Protein AF-A0A9N9QMZ6-F1 (afdb_monomer_lite)

Radius of gyration: 57.52 Å; chains: 1; bounding box: 144×40×181 Å

Foldseek 3Di:
DVVVVVVVVVVVVVVVVVVVVVVVVVVVVVVVVVVVVVVVVVVVVVVVVVVVVVVVVVVVVVVVVVVVVVVVVVVVVVVVVVVVVVVVVVVVVVVVVVVVVVVVVVVVVVVVVVVVVVVVVVVVVVVVVVVVVVVVVVVVVVVVVVVVVVVVDDDDDDDDDDDDDDDDDDDDPPDPPPPPPPPLDAAEEEEEEEPVCVPVQVVVVVVCVVVDPHRYHYDYDYDYLDAPVRSVVVCVVVCPPHDPRYYYHYYHHPNVVVVVVVVVVVVD

Sequence (268 aa):
MEAKDKYIEELQLRCDEMEHRFQIELQRLSTEVNDKTSHIARLKRRTQDFEDSAFEAERELEYRMKKQSDEILSLNKNIVGLLGKNSDAIKNIKDLEDKNEDMVKKLQDLKKLHSELLTSIDSLEKERDYYLNDLKACKLDCFNIQTGLHREKSHKETQCYSSTFVEDAPIETVPPDSSAPQVYGTRKILFLSDEQNRYMANPLRSELSKVSNKKLKIEHIIKSGAQFSGVIDSVIDLSQNFTSLDFIIIAAGSNDVKWQCSSYKRNN

Secondary structure (DSSP, 8-state):
-HHHHHHHHHHHHHHHHHHHHHHHHHHHHHHHHHHHHHHHHHHHHHHHHHHHHHHHHHHHHHHHHHHHHHHHHHHHHHHHHHHHHHHHHHHHHHHHHHHHHHHHHHHHHHHHHHHHHHHHHHHHHHHHHHHHHHHHHHHHHHHHHHHHHHHHS-S------------PPP-----------------EEEEEE-GGGTTSHHHHHHHHHHH-SS--EEEEEE-TT--HHHHHHHHHHHTTT--TT-EEEEE--HHHHHHHHHHHTT--

Organism: NCBI:txid467358

pLDDT: mean 85.15, std 18.85, range [31.67, 98.62]

Structure (mmCIF, N/CA/C/O backbone):
data_AF-A0A9N9QMZ6-F1
#
_entry.id   AF-A0A9N9QMZ6-F1
#
loop_
_atom_site.group_PDB
_atom_site.id
_atom_site.type_symbol
_atom_site.label_atom_id
_atom_site.label_alt_id
_atom_site.label_comp_id
_atom_site.label_asym_id
_atom_site.label_entity_id
_atom_site.label_seq_id
_atom_site.pdbx_PDB_ins_code
_atom_site.Cartn_x
_atom_site.Cartn_y
_atom_site.Cartn_z
_atom_site.occupancy
_atom_site.B_iso_or_equiv
_atom_site.auth_seq_id
_atom_site.auth_comp_id
_atom_site.auth_asym_id
_atom_site.auth_atom_id
_atom_site.pdbx_PDB_model_num
ATOM 1 N N . MET A 1 1 ? 69.454 3.929 -87.970 1.00 63.44 1 MET A N 1
ATOM 2 C CA . MET A 1 1 ? 68.286 4.767 -87.631 1.00 63.44 1 MET A CA 1
ATOM 3 C C . MET A 1 1 ? 67.200 3.864 -87.055 1.00 63.44 1 MET A C 1
ATOM 5 O O . MET A 1 1 ? 66.947 3.967 -85.868 1.00 63.44 1 MET A O 1
ATOM 9 N N . GLU A 1 2 ? 66.805 2.819 -87.789 1.00 76.75 2 GLU A N 1
ATOM 10 C CA . GLU A 1 2 ? 65.795 1.813 -87.396 1.00 76.75 2 GLU A CA 1
ATOM 11 C C . GLU A 1 2 ? 65.917 1.183 -85.992 1.00 76.75 2 GLU A C 1
ATOM 13 O O . GLU A 1 2 ? 64.906 0.948 -85.340 1.00 76.75 2 GLU A O 1
ATOM 18 N N . ALA A 1 3 ? 67.124 0.900 -85.487 1.00 83.31 3 ALA A N 1
ATOM 19 C CA . ALA A 1 3 ? 67.279 0.280 -84.161 1.00 83.31 3 ALA A CA 1
ATOM 20 C C . ALA A 1 3 ? 66.901 1.216 -82.997 1.00 83.31 3 ALA A C 1
ATOM 22 O O . ALA A 1 3 ? 66.445 0.749 -81.957 1.00 83.31 3 ALA A O 1
ATOM 23 N N . LYS A 1 4 ? 67.089 2.534 -83.164 1.00 88.31 4 LYS A N 1
ATOM 24 C CA . LYS A 1 4 ? 66.688 3.524 -82.153 1.00 88.31 4 LYS A CA 1
ATOM 25 C C . LYS A 1 4 ? 65.176 3.714 -82.154 1.00 88.31 4 LYS A C 1
ATOM 27 O O . LYS A 1 4 ? 64.596 3.810 -81.083 1.00 88.31 4 LYS A O 1
ATOM 32 N N . ASP A 1 5 ? 64.563 3.700 -83.333 1.00 89.75 5 ASP A N 1
ATOM 33 C CA . ASP A 1 5 ? 63.117 3.867 -83.483 1.00 89.75 5 ASP A CA 1
ATOM 34 C C . ASP A 1 5 ? 62.360 2.671 -82.887 1.00 89.75 5 ASP A C 1
ATOM 36 O O . ASP A 1 5 ? 61.442 2.872 -82.101 1.00 89.75 5 ASP A O 1
ATOM 40 N N . LYS A 1 6 ? 62.833 1.436 -83.124 1.00 89.25 6 LYS A N 1
ATOM 41 C CA . LYS A 1 6 ? 62.288 0.233 -82.463 1.00 89.25 6 LYS A CA 1
ATOM 42 C C . LYS A 1 6 ? 62.387 0.288 -80.938 1.00 89.25 6 LYS A C 1
ATOM 44 O O . LYS A 1 6 ? 61.461 -0.111 -80.246 1.00 89.25 6 LYS A O 1
ATOM 49 N N . TYR A 1 7 ? 63.507 0.780 -80.408 1.00 92.31 7 TYR A N 1
ATOM 50 C CA . TYR A 1 7 ? 63.687 0.915 -78.962 1.00 92.31 7 TYR A CA 1
ATOM 51 C C . TYR A 1 7 ? 62.784 2.006 -78.362 1.00 92.31 7 TYR A C 1
ATOM 53 O O . TYR A 1 7 ? 62.269 1.846 -77.259 1.00 92.31 7 TYR A O 1
ATOM 61 N N . ILE A 1 8 ? 62.562 3.108 -79.087 1.00 93.38 8 ILE A N 1
ATOM 62 C CA . ILE A 1 8 ? 61.613 4.157 -78.688 1.00 93.38 8 ILE A CA 1
ATOM 63 C C . ILE A 1 8 ? 60.182 3.605 -78.672 1.00 93.38 8 ILE A C 1
ATOM 65 O O . ILE A 1 8 ? 59.465 3.847 -77.706 1.00 93.38 8 ILE A O 1
ATOM 69 N N . GLU A 1 9 ? 59.792 2.833 -79.687 1.00 93.12 9 GLU A N 1
ATOM 70 C CA . GLU A 1 9 ? 58.476 2.190 -79.770 1.00 93.12 9 GLU A CA 1
ATOM 71 C C . GLU A 1 9 ? 58.258 1.183 -78.624 1.00 93.12 9 GLU A C 1
ATOM 73 O O . GLU A 1 9 ? 57.212 1.190 -77.978 1.00 93.12 9 GLU A O 1
ATOM 78 N N . GLU A 1 10 ? 59.274 0.382 -78.284 1.00 94.06 10 GLU A N 1
ATOM 79 C CA . GLU A 1 10 ? 59.227 -0.545 -77.143 1.00 94.06 10 GLU A CA 1
ATOM 80 C C . GLU A 1 10 ? 59.087 0.191 -75.796 1.00 94.06 10 GLU A C 1
ATOM 82 O O . GLU A 1 10 ? 58.321 -0.227 -74.924 1.00 94.06 10 GLU A O 1
ATOM 87 N N . LEU A 1 11 ? 59.790 1.315 -75.619 1.00 94.44 11 LEU A N 1
ATOM 88 C CA . LEU A 1 11 ? 59.652 2.153 -74.426 1.00 94.44 11 LEU A CA 1
ATOM 89 C C . LEU A 1 11 ? 58.272 2.811 -74.334 1.00 94.44 11 LEU A C 1
ATOM 91 O O . LEU A 1 11 ? 57.721 2.887 -73.238 1.00 94.44 11 LEU A O 1
ATOM 95 N N . GLN A 1 12 ? 57.715 3.268 -75.457 1.00 94.50 12 GLN A N 1
ATOM 96 C CA . GLN A 1 12 ? 56.365 3.834 -75.516 1.00 94.50 12 GLN A CA 1
ATOM 97 C C . GLN A 1 12 ? 55.318 2.789 -75.135 1.00 94.50 12 GLN A C 1
ATOM 99 O O . GLN A 1 12 ? 54.543 3.028 -74.213 1.00 94.50 12 GLN A O 1
ATOM 104 N N . LEU A 1 13 ? 55.382 1.594 -75.730 1.00 95.31 13 LEU A N 1
ATOM 105 C CA . LEU A 1 13 ? 54.489 0.486 -75.390 1.00 95.31 13 LEU A CA 1
ATOM 106 C C . LEU A 1 13 ? 54.553 0.147 -73.893 1.00 95.31 13 LEU A C 1
ATOM 108 O O . LEU A 1 13 ? 53.528 -0.026 -73.238 1.00 95.31 13 LEU A O 1
ATOM 112 N N . ARG A 1 14 ? 55.759 0.106 -73.316 1.00 95.81 14 ARG A N 1
ATOM 113 C CA . ARG A 1 14 ? 55.941 -0.175 -71.887 1.00 95.81 14 ARG A CA 1
ATOM 114 C C . ARG A 1 14 ? 55.394 0.937 -70.987 1.00 95.81 14 ARG A C 1
ATOM 116 O O . ARG A 1 14 ? 54.896 0.638 -69.899 1.00 95.81 14 ARG A O 1
ATOM 123 N N . CYS A 1 15 ? 55.498 2.198 -71.405 1.00 95.75 15 CYS A N 1
ATOM 124 C CA . CYS A 1 15 ? 54.871 3.327 -70.717 1.00 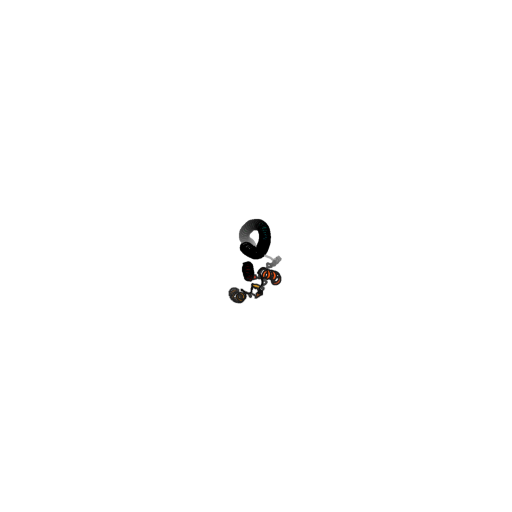95.75 15 CYS A CA 1
ATOM 125 C C . CYS A 1 15 ? 53.344 3.210 -70.745 1.00 95.75 15 CYS A C 1
ATOM 127 O O . CYS A 1 15 ? 52.7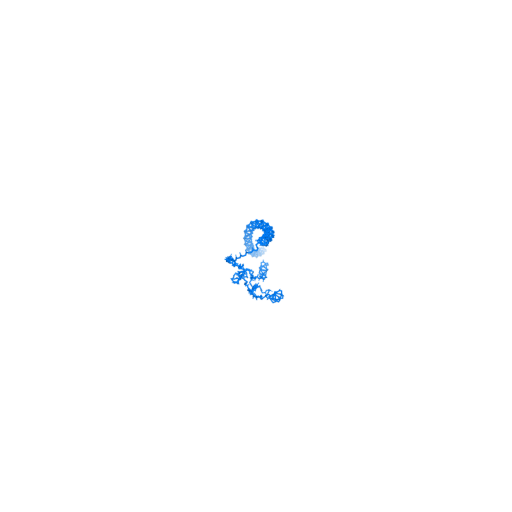28 3.304 -69.684 1.00 95.75 15 CYS A O 1
ATOM 129 N N . ASP A 1 16 ? 52.759 2.905 -71.903 1.00 95.25 16 ASP A N 1
ATOM 130 C CA . ASP A 1 16 ? 51.310 2.740 -72.064 1.00 95.25 16 ASP A CA 1
ATOM 131 C C . ASP A 1 16 ? 50.782 1.563 -71.223 1.00 95.25 16 ASP A C 1
ATOM 133 O O . ASP A 1 16 ? 49.763 1.672 -70.540 1.00 95.25 16 ASP A O 1
ATOM 137 N N . GLU A 1 17 ? 51.510 0.442 -71.176 1.00 96.06 17 GLU A N 1
ATOM 138 C CA . GLU A 1 17 ? 51.182 -0.700 -70.311 1.00 96.06 17 GLU A CA 1
ATOM 139 C C . GLU A 1 17 ? 51.264 -0.369 -68.813 1.00 96.06 17 GLU A C 1
ATOM 141 O O . GLU A 1 17 ? 50.516 -0.927 -68.001 1.00 96.06 17 GLU A O 1
ATOM 146 N N . MET A 1 18 ? 52.219 0.471 -68.402 1.00 96.75 18 MET A N 1
ATOM 147 C CA . MET A 1 18 ? 52.302 0.939 -67.015 1.00 96.75 18 MET A CA 1
ATOM 148 C C . MET A 1 18 ? 51.153 1.888 -66.694 1.00 96.75 18 MET A C 1
ATOM 150 O O . MET A 1 18 ? 50.526 1.732 -65.648 1.00 96.75 18 MET A O 1
ATOM 154 N N . GLU A 1 19 ? 50.839 2.821 -67.591 1.00 96.81 19 GLU A N 1
ATOM 155 C CA . GLU A 1 19 ? 49.722 3.743 -67.418 1.00 96.81 19 GLU A CA 1
ATOM 156 C C . GLU A 1 19 ? 48.397 2.984 -67.313 1.00 96.81 19 GLU A C 1
ATOM 158 O O . GLU A 1 19 ? 47.634 3.208 -66.374 1.00 96.81 19 GLU A O 1
ATOM 163 N N . HIS A 1 20 ? 48.161 2.013 -68.196 1.00 96.31 20 HIS A N 1
ATOM 164 C CA . HIS A 1 20 ? 46.966 1.180 -68.146 1.00 96.31 20 HIS A CA 1
ATOM 165 C C . HIS A 1 20 ? 46.855 0.401 -66.825 1.00 96.31 20 HIS A C 1
ATOM 167 O O . HIS A 1 20 ? 45.790 0.374 -66.205 1.00 96.31 20 HIS A O 1
ATOM 173 N N . ARG A 1 21 ? 47.962 -0.179 -66.334 1.00 96.94 21 ARG A N 1
ATOM 174 C CA . ARG A 1 21 ? 47.995 -0.850 -65.021 1.00 96.94 21 ARG A CA 1
ATOM 175 C C . ARG A 1 21 ? 47.672 0.104 -63.876 1.00 96.94 21 ARG A C 1
ATOM 177 O O . ARG A 1 21 ? 46.870 -0.250 -63.012 1.00 96.94 21 ARG A O 1
ATOM 184 N N . PHE A 1 22 ? 48.237 1.310 -63.884 1.00 97.69 22 PHE A N 1
ATOM 185 C CA . PHE A 1 22 ? 47.929 2.316 -62.870 1.00 97.69 22 PHE A CA 1
ATOM 186 C C . PHE A 1 22 ? 46.478 2.786 -62.942 1.00 97.69 22 PHE A C 1
ATOM 188 O O . PHE A 1 22 ? 45.851 2.949 -61.900 1.00 97.69 22 PHE A O 1
ATOM 195 N N . GLN A 1 23 ? 45.909 2.951 -64.137 1.00 96.88 23 GLN A N 1
ATOM 196 C CA . GLN A 1 23 ? 44.497 3.298 -64.298 1.00 96.88 23 GLN A CA 1
ATOM 197 C C . GLN A 1 23 ? 43.580 2.209 -63.726 1.00 96.88 23 GLN A C 1
ATOM 199 O O . GLN A 1 23 ? 42.646 2.529 -62.989 1.00 96.88 23 GLN A O 1
ATOM 204 N N . ILE A 1 24 ? 43.869 0.929 -63.993 1.00 97.25 24 ILE A N 1
ATOM 205 C CA . ILE A 1 24 ? 43.128 -0.197 -63.402 1.00 97.25 24 ILE A CA 1
ATOM 206 C C . ILE A 1 24 ? 43.248 -0.179 -61.875 1.00 97.25 24 ILE A C 1
ATOM 208 O O . ILE A 1 24 ? 42.250 -0.335 -61.170 1.00 97.25 24 ILE A O 1
ATOM 212 N N . GLU A 1 25 ? 44.453 0.018 -61.343 1.00 97.56 25 GLU A N 1
ATOM 213 C CA . GLU A 1 25 ? 44.671 0.024 -59.898 1.00 97.56 25 GLU A CA 1
ATOM 214 C C . GLU A 1 25 ? 43.996 1.219 -59.212 1.00 97.56 25 GLU A C 1
ATOM 216 O O . GLU A 1 25 ? 43.377 1.043 -58.162 1.00 97.56 25 GLU A O 1
ATOM 221 N N . LEU A 1 26 ? 44.020 2.403 -59.831 1.00 97.50 26 LEU A N 1
ATOM 222 C CA . LEU A 1 26 ? 43.290 3.585 -59.368 1.00 97.50 26 LEU A CA 1
ATOM 223 C C . LEU A 1 26 ? 41.778 3.353 -59.369 1.00 97.50 26 LEU A C 1
ATOM 225 O O . LEU A 1 26 ? 41.110 3.714 -58.400 1.00 97.50 26 LEU A O 1
ATOM 229 N N . GLN A 1 27 ? 41.232 2.722 -60.411 1.00 96.94 27 GLN A N 1
ATOM 230 C CA . GLN A 1 27 ? 39.815 2.358 -60.451 1.00 96.94 27 GLN A CA 1
ATOM 231 C C . GLN A 1 27 ? 39.470 1.359 -59.342 1.00 96.94 27 GLN A C 1
ATOM 233 O O . GLN A 1 27 ? 38.504 1.573 -58.608 1.00 96.94 27 GLN A O 1
ATOM 238 N N . ARG A 1 28 ? 40.292 0.319 -59.152 1.00 98.12 28 ARG A N 1
ATOM 239 C CA . ARG A 1 28 ? 40.113 -0.666 -58.076 1.00 98.12 28 ARG A CA 1
ATOM 240 C C . ARG A 1 28 ? 40.136 -0.001 -56.699 1.00 98.12 28 ARG A C 1
ATOM 242 O O . ARG A 1 28 ? 39.213 -0.196 -55.910 1.00 98.12 28 ARG A O 1
ATOM 249 N N . LEU A 1 29 ? 41.147 0.822 -56.426 1.00 97.88 29 LEU A N 1
ATOM 250 C CA . LEU A 1 29 ? 41.268 1.568 -55.172 1.00 97.88 29 LEU A CA 1
ATOM 251 C C . LEU A 1 29 ? 40.080 2.512 -54.964 1.00 97.88 29 LEU A C 1
ATOM 253 O O . LEU A 1 29 ? 39.547 2.587 -53.861 1.00 97.88 29 LEU A O 1
ATOM 257 N N . SER A 1 30 ? 39.619 3.190 -56.017 1.00 98.06 30 SER A N 1
ATOM 258 C CA . SER A 1 30 ? 38.443 4.060 -55.951 1.00 98.06 30 SER A CA 1
ATOM 259 C C . SER A 1 30 ? 37.182 3.283 -55.557 1.00 98.06 30 SER A C 1
ATOM 261 O O . SER A 1 30 ? 36.460 3.708 -54.652 1.00 98.06 30 SER A O 1
ATOM 263 N N . THR A 1 31 ? 36.946 2.111 -56.159 1.00 97.88 31 THR A N 1
ATOM 264 C CA . THR A 1 31 ? 35.814 1.249 -55.776 1.00 97.88 31 THR A CA 1
ATOM 265 C C . THR A 1 31 ? 35.919 0.770 -54.329 1.00 97.88 31 THR A C 1
ATOM 267 O O . THR A 1 31 ? 34.956 0.891 -53.575 1.00 97.88 31 THR A O 1
ATOM 270 N N . GLU A 1 32 ? 37.106 0.339 -53.891 1.00 98.25 32 GLU A N 1
ATOM 271 C CA . GLU A 1 32 ? 37.328 -0.128 -52.521 1.00 98.25 32 GLU A CA 1
ATOM 272 C C . GLU A 1 32 ? 37.109 0.986 -51.483 1.00 98.25 32 GLU A C 1
ATOM 274 O O . GLU A 1 32 ? 36.500 0.760 -50.433 1.00 98.25 32 GLU A O 1
ATOM 279 N N . VAL A 1 33 ? 37.563 2.210 -51.774 1.00 98.19 33 VAL A N 1
ATOM 280 C CA . VAL A 1 33 ? 37.339 3.382 -50.915 1.00 98.19 33 VAL A CA 1
ATOM 281 C C . VAL A 1 33 ? 35.851 3.715 -50.821 1.00 98.19 33 VAL A C 1
ATOM 283 O O . VAL A 1 33 ? 35.365 4.002 -49.723 1.00 98.19 33 VAL A O 1
ATOM 286 N N . ASN A 1 34 ? 35.105 3.635 -51.924 1.00 98.00 34 ASN A N 1
ATOM 287 C CA . ASN A 1 34 ? 33.662 3.886 -51.929 1.00 98.00 34 ASN A CA 1
ATOM 288 C C . ASN A 1 34 ? 32.891 2.830 -51.122 1.00 98.00 34 ASN A C 1
ATOM 290 O O . ASN A 1 34 ? 32.012 3.178 -50.323 1.00 98.00 34 ASN A O 1
ATOM 294 N N . ASP A 1 35 ? 33.262 1.557 -51.252 1.00 98.19 35 ASP A N 1
ATOM 295 C CA . ASP A 1 35 ? 32.660 0.458 -50.494 1.00 98.19 35 ASP A CA 1
ATOM 296 C C . ASP A 1 35 ? 32.938 0.590 -48.995 1.00 98.19 35 ASP A C 1
ATOM 298 O O . ASP A 1 35 ? 32.018 0.492 -48.171 1.00 98.19 35 ASP A O 1
ATOM 302 N N . LYS A 1 36 ? 34.190 0.889 -48.625 1.00 98.31 36 LYS A N 1
ATOM 303 C CA . LYS A 1 36 ? 34.586 1.136 -47.232 1.00 98.31 36 LYS A CA 1
ATOM 304 C C . LYS A 1 36 ? 33.890 2.364 -46.657 1.00 98.31 36 LYS A C 1
ATOM 306 O O . LYS A 1 36 ? 33.375 2.292 -45.545 1.00 98.31 36 LYS A O 1
ATOM 311 N N . THR A 1 37 ? 33.789 3.455 -47.412 1.00 98.31 37 THR A N 1
ATOM 312 C CA . THR A 1 37 ? 33.054 4.664 -46.998 1.00 98.31 37 THR A CA 1
ATOM 313 C C . THR A 1 37 ? 31.580 4.354 -46.744 1.00 98.31 37 THR A C 1
ATOM 315 O O . THR A 1 37 ? 31.029 4.733 -45.708 1.00 98.31 37 THR A O 1
ATOM 318 N N . SER A 1 38 ? 30.953 3.584 -47.634 1.00 97.75 38 SER A N 1
ATOM 319 C CA . SER A 1 38 ? 29.564 3.140 -47.483 1.00 97.75 38 SER A CA 1
ATOM 320 C C . SER A 1 38 ? 29.381 2.205 -46.285 1.00 97.75 38 SER A C 1
ATOM 322 O O . SER A 1 38 ? 28.377 2.273 -45.573 1.00 97.75 38 SER A O 1
ATOM 324 N N . HIS A 1 39 ? 30.347 1.321 -46.024 1.00 98.19 39 HIS A N 1
ATOM 325 C CA . HIS A 1 39 ? 30.346 0.468 -44.840 1.00 98.19 39 HIS A CA 1
ATOM 326 C C . HIS A 1 39 ? 30.487 1.280 -43.544 1.00 98.19 39 HIS A C 1
ATOM 328 O O . HIS A 1 39 ? 29.680 1.096 -42.636 1.00 98.19 39 HIS A O 1
ATOM 334 N N . ILE A 1 40 ? 31.418 2.238 -43.488 1.00 98.25 40 ILE A N 1
ATOM 335 C CA . ILE A 1 40 ? 31.590 3.153 -42.349 1.00 98.25 40 ILE A CA 1
ATOM 336 C C . ILE A 1 40 ? 30.305 3.947 -42.096 1.00 98.25 40 ILE A C 1
ATOM 338 O O . ILE A 1 40 ? 29.871 4.054 -40.953 1.00 98.25 40 ILE A O 1
ATOM 342 N N . ALA A 1 41 ? 29.658 4.468 -43.142 1.00 97.81 41 ALA A N 1
ATOM 343 C CA . ALA A 1 41 ? 28.398 5.196 -43.003 1.00 97.81 41 ALA A CA 1
ATOM 344 C C . ALA A 1 41 ? 27.279 4.317 -42.416 1.00 97.81 41 ALA A C 1
ATOM 346 O O . ALA A 1 41 ? 26.530 4.768 -41.550 1.00 97.81 41 ALA A O 1
ATOM 347 N N . ARG A 1 42 ? 27.186 3.049 -42.843 1.00 98.06 42 ARG A N 1
ATOM 348 C CA . ARG A 1 42 ? 26.234 2.078 -42.276 1.00 98.06 42 ARG A CA 1
ATOM 349 C C . ARG A 1 42 ? 26.530 1.767 -40.812 1.00 98.06 42 ARG A C 1
ATOM 351 O O . ARG A 1 42 ? 25.599 1.736 -40.015 1.00 98.06 42 ARG A O 1
ATOM 358 N N . LEU A 1 43 ? 27.800 1.569 -40.460 1.00 98.25 43 LEU A N 1
ATOM 359 C CA . LEU A 1 43 ? 28.204 1.346 -39.072 1.00 98.25 43 LEU A CA 1
ATOM 360 C C . LEU A 1 43 ? 27.853 2.547 -38.194 1.00 98.25 43 LEU A C 1
ATOM 362 O O . LEU A 1 43 ? 27.234 2.355 -37.159 1.00 98.25 43 LEU A O 1
ATOM 366 N N . LYS A 1 44 ? 28.148 3.773 -38.643 1.00 98.06 44 LYS A N 1
ATOM 367 C CA . LYS A 1 44 ? 27.802 4.998 -37.905 1.00 98.06 44 LYS A CA 1
ATOM 368 C C . LYS A 1 44 ? 26.305 5.112 -37.626 1.00 98.06 44 LYS A C 1
ATOM 370 O O . LYS A 1 44 ? 25.937 5.408 -36.500 1.00 98.06 44 LYS A O 1
ATOM 375 N N . ARG A 1 45 ? 25.452 4.840 -38.622 1.00 97.62 45 ARG A N 1
ATOM 376 C CA . ARG A 1 45 ? 23.992 4.830 -38.416 1.00 97.62 45 ARG A CA 1
ATOM 377 C C . ARG A 1 45 ? 23.578 3.781 -37.392 1.00 97.62 45 ARG A C 1
ATOM 379 O O . ARG A 1 45 ? 22.864 4.104 -36.462 1.00 97.62 45 ARG A O 1
ATOM 386 N N . ARG A 1 46 ? 24.092 2.555 -37.516 1.00 97.50 46 ARG A N 1
ATOM 387 C CA . ARG A 1 46 ? 23.767 1.477 -36.576 1.00 97.50 46 ARG A CA 1
ATOM 388 C C . ARG A 1 46 ? 24.207 1.793 -35.145 1.00 97.50 46 ARG A C 1
ATOM 390 O O . ARG A 1 46 ? 23.506 1.428 -34.210 1.00 97.50 46 ARG A O 1
ATOM 397 N N . THR A 1 47 ? 25.367 2.425 -34.978 1.00 98.06 47 THR A N 1
ATOM 398 C CA . THR A 1 47 ? 25.829 2.889 -33.667 1.00 98.06 47 THR A CA 1
ATOM 399 C C . THR A 1 47 ? 24.893 3.960 -33.117 1.00 98.06 47 THR A C 1
ATOM 401 O O . THR A 1 47 ? 24.479 3.837 -31.973 1.00 98.06 47 THR A O 1
ATOM 404 N N . GLN A 1 48 ? 24.488 4.932 -33.940 1.00 97.94 48 GLN A N 1
ATOM 405 C CA . GLN A 1 48 ? 23.538 5.967 -33.529 1.00 97.94 48 GLN A CA 1
ATOM 406 C C . GLN A 1 48 ? 22.185 5.376 -33.112 1.00 97.94 48 GLN A C 1
ATOM 408 O O . GLN A 1 48 ? 21.701 5.685 -32.034 1.00 97.94 48 GLN A O 1
ATOM 413 N N . ASP A 1 49 ? 21.613 4.470 -33.911 1.00 97.75 49 ASP A N 1
ATOM 414 C CA . ASP A 1 49 ? 20.329 3.829 -33.593 1.00 97.75 49 ASP A CA 1
ATOM 415 C C . ASP A 1 49 ? 20.395 3.071 -32.252 1.00 97.75 49 ASP A C 1
ATOM 417 O O . ASP A 1 49 ? 19.428 3.032 -31.489 1.00 97.75 49 ASP A O 1
ATOM 421 N N . PHE A 1 50 ? 21.547 2.458 -31.954 1.00 98.12 50 PHE A N 1
ATOM 422 C CA . PHE A 1 50 ? 21.778 1.785 -30.679 1.00 98.12 50 PHE A CA 1
ATOM 423 C C . PHE A 1 50 ? 21.902 2.777 -29.517 1.00 98.12 50 PHE A C 1
ATOM 425 O O . PHE A 1 50 ? 21.312 2.541 -28.466 1.00 98.12 50 PHE A O 1
ATOM 432 N N . GLU A 1 51 ? 22.647 3.868 -29.697 1.00 98.25 51 GLU A N 1
ATOM 433 C CA . GLU A 1 51 ? 22.790 4.931 -28.695 1.00 98.25 51 GLU A CA 1
ATOM 434 C C . GLU A 1 51 ? 21.438 5.578 -28.373 1.00 98.25 51 GLU A C 1
ATOM 436 O O . GLU A 1 51 ? 21.091 5.711 -27.200 1.00 98.25 51 GLU A O 1
ATOM 441 N N . ASP A 1 52 ? 20.640 5.885 -29.395 1.00 98.00 52 ASP A N 1
ATOM 442 C CA . ASP A 1 52 ? 19.305 6.464 -29.240 1.00 98.00 52 ASP A CA 1
ATOM 443 C C . ASP A 1 52 ? 18.373 5.491 -28.498 1.00 98.00 52 ASP A C 1
ATOM 445 O O . ASP A 1 52 ? 17.700 5.871 -27.537 1.00 98.00 52 ASP A O 1
ATOM 449 N N . SER A 1 53 ? 18.385 4.206 -28.872 1.00 98.19 53 SER A N 1
ATOM 450 C CA . SER A 1 53 ? 17.588 3.179 -28.191 1.00 98.19 53 SER A CA 1
ATOM 451 C C . SER A 1 53 ? 18.013 2.971 -26.735 1.00 98.19 53 SER A C 1
ATOM 453 O O . SER A 1 53 ? 17.151 2.763 -25.877 1.00 98.19 53 SER A O 1
ATOM 455 N N . ALA A 1 54 ? 19.315 3.006 -26.443 1.00 98.44 54 ALA A N 1
ATOM 456 C CA . ALA A 1 54 ? 19.825 2.890 -25.081 1.00 98.44 54 ALA A CA 1
ATOM 457 C C . ALA A 1 54 ? 19.406 4.103 -24.240 1.00 98.44 54 ALA A C 1
ATOM 459 O O . ALA A 1 54 ? 18.912 3.938 -23.126 1.00 98.44 54 ALA A O 1
ATOM 460 N N . PHE A 1 55 ? 19.513 5.305 -24.808 1.00 98.38 55 PHE A N 1
ATOM 461 C CA . PHE A 1 55 ? 19.106 6.545 -24.158 1.00 98.38 55 PHE A CA 1
ATOM 462 C C . PHE A 1 55 ? 17.605 6.571 -23.830 1.00 98.38 55 PHE A C 1
ATOM 464 O O . PHE A 1 55 ? 17.211 6.952 -22.726 1.00 98.38 55 PHE A O 1
ATOM 471 N N . GLU A 1 56 ? 16.745 6.131 -24.753 1.00 98.38 56 GLU A N 1
ATOM 472 C CA . GLU A 1 56 ? 15.304 6.031 -24.495 1.00 98.38 56 GLU A CA 1
ATOM 473 C C . GLU A 1 56 ? 14.982 5.027 -23.381 1.00 98.38 56 GLU A C 1
ATOM 475 O O . GLU A 1 56 ? 14.168 5.327 -22.501 1.00 98.38 56 GLU A O 1
ATOM 480 N N . ALA A 1 57 ? 15.650 3.869 -23.379 1.00 98.12 57 ALA A N 1
ATOM 481 C CA . ALA A 1 57 ? 15.477 2.851 -22.348 1.00 98.12 57 ALA A CA 1
ATOM 482 C C . ALA A 1 57 ? 15.930 3.346 -20.963 1.00 98.12 57 ALA A C 1
ATOM 484 O O . ALA A 1 57 ? 15.225 3.133 -19.973 1.00 98.12 57 ALA A O 1
ATOM 485 N N . GLU A 1 58 ? 17.065 4.045 -20.883 1.00 98.38 58 GLU A N 1
ATOM 486 C CA . GLU A 1 58 ? 17.550 4.667 -19.645 1.00 98.38 58 GLU A CA 1
ATOM 487 C C . GLU A 1 58 ? 16.562 5.712 -19.119 1.00 98.38 58 GLU A C 1
ATOM 489 O O . GLU A 1 58 ? 16.207 5.693 -17.938 1.00 98.38 58 GLU A O 1
ATOM 494 N N . ARG A 1 59 ? 16.036 6.570 -20.001 1.00 98.38 59 ARG A N 1
ATOM 495 C CA . ARG A 1 59 ? 15.043 7.586 -19.629 1.00 98.38 59 ARG A CA 1
ATOM 496 C C . ARG A 1 59 ? 13.749 6.963 -19.108 1.00 98.38 59 ARG A C 1
ATOM 498 O O . ARG A 1 59 ? 13.151 7.464 -18.153 1.00 98.38 59 ARG A O 1
ATOM 505 N N . GLU A 1 60 ? 13.284 5.885 -19.737 1.00 98.56 60 GLU A N 1
ATOM 506 C CA . GLU A 1 60 ? 12.097 5.165 -19.275 1.00 98.56 60 GLU A CA 1
ATOM 507 C C . GLU A 1 60 ? 12.335 4.516 -17.906 1.00 98.56 60 GLU A C 1
ATOM 509 O O . GLU A 1 60 ? 11.475 4.597 -17.021 1.00 98.56 60 GLU A O 1
ATOM 514 N N . LEU A 1 61 ? 13.506 3.907 -17.708 1.00 98.31 61 LEU A N 1
ATOM 515 C CA . LEU A 1 61 ? 13.885 3.310 -16.434 1.00 98.31 61 LEU A CA 1
ATOM 516 C C . LEU A 1 61 ? 13.933 4.361 -15.319 1.00 98.31 61 LEU A C 1
ATOM 518 O O . LEU A 1 61 ? 13.351 4.142 -14.256 1.00 98.31 61 LEU A O 1
ATOM 522 N N . GLU A 1 62 ? 14.545 5.518 -15.572 1.00 98.62 62 GLU A N 1
ATOM 523 C CA . GLU A 1 62 ? 14.610 6.628 -14.619 1.00 98.62 62 GLU A CA 1
ATOM 524 C C . GLU A 1 62 ? 13.208 7.118 -14.232 1.00 98.62 62 GLU A C 1
ATOM 526 O O . GLU A 1 62 ? 12.899 7.286 -13.048 1.00 98.62 62 GLU A O 1
ATOM 531 N N . TYR A 1 63 ? 12.315 7.273 -15.214 1.00 98.50 63 TYR A N 1
ATOM 532 C CA . TYR A 1 63 ? 10.924 7.640 -14.957 1.00 98.50 63 TYR A CA 1
ATOM 533 C C . TYR A 1 63 ? 10.210 6.610 -14.068 1.00 98.50 63 TYR A C 1
ATOM 535 O O . TYR A 1 63 ? 9.525 6.982 -13.109 1.00 98.50 63 TYR A O 1
ATOM 543 N N . ARG A 1 64 ? 10.385 5.310 -14.347 1.00 98.62 64 ARG A N 1
ATOM 544 C CA . ARG A 1 64 ? 9.800 4.227 -13.540 1.00 98.62 64 ARG A CA 1
ATOM 545 C C . ARG A 1 64 ? 10.348 4.231 -12.113 1.00 98.62 64 ARG A C 1
ATOM 547 O O . ARG A 1 64 ? 9.558 4.150 -11.174 1.00 98.62 64 ARG A O 1
ATOM 554 N N . MET A 1 65 ? 11.662 4.384 -11.945 1.00 98.31 65 MET A N 1
ATOM 555 C CA . MET A 1 65 ? 12.303 4.465 -10.630 1.00 98.31 65 MET A CA 1
ATOM 556 C C . MET A 1 65 ? 11.794 5.661 -9.827 1.00 98.31 65 MET A C 1
ATOM 558 O O . MET A 1 65 ? 11.467 5.521 -8.649 1.00 98.31 65 MET A O 1
ATOM 562 N N . LYS A 1 66 ? 11.661 6.828 -10.465 1.00 98.50 66 LYS A N 1
ATOM 563 C CA . LYS A 1 66 ? 11.122 8.026 -9.818 1.00 98.50 66 LYS A CA 1
ATOM 564 C C . LYS A 1 66 ? 9.683 7.815 -9.354 1.00 98.50 66 LYS A C 1
ATOM 566 O O . LYS A 1 66 ? 9.372 8.080 -8.198 1.00 98.50 66 LYS A O 1
ATOM 571 N N . LYS A 1 67 ? 8.830 7.259 -10.218 1.00 98.44 67 LYS A N 1
ATOM 572 C CA . LYS A 1 67 ? 7.438 6.941 -9.876 1.00 98.44 67 LYS A CA 1
ATOM 573 C C . LYS A 1 67 ? 7.344 5.980 -8.684 1.00 98.44 67 LYS A C 1
ATOM 575 O O . LYS A 1 67 ? 6.539 6.208 -7.786 1.00 98.44 67 LYS A O 1
ATOM 580 N N . GLN A 1 68 ? 8.168 4.932 -8.663 1.00 98.31 68 GLN A N 1
ATOM 581 C CA . GLN A 1 68 ? 8.223 3.988 -7.541 1.00 98.31 68 GLN A CA 1
ATOM 582 C C . GLN A 1 68 ? 8.720 4.653 -6.253 1.00 98.31 68 GLN A C 1
ATOM 584 O O . GLN A 1 68 ? 8.170 4.402 -5.184 1.00 98.31 68 GLN A O 1
ATOM 589 N N . SER A 1 69 ? 9.723 5.526 -6.345 1.00 98.50 69 SER A N 1
ATOM 590 C CA . SER A 1 69 ? 10.224 6.298 -5.204 1.00 98.50 69 SER A CA 1
ATOM 591 C C . SER A 1 69 ? 9.128 7.182 -4.596 1.00 98.50 69 SER A C 1
ATOM 593 O O . SER A 1 69 ? 8.909 7.160 -3.384 1.00 98.50 69 SER A O 1
ATOM 595 N N . ASP A 1 70 ? 8.371 7.893 -5.437 1.00 98.38 70 ASP A N 1
ATOM 596 C CA . ASP A 1 70 ? 7.261 8.745 -4.999 1.00 98.38 70 ASP A CA 1
ATOM 597 C C . ASP A 1 70 ? 6.134 7.928 -4.337 1.00 98.38 70 ASP A C 1
ATOM 599 O O . ASP A 1 70 ? 5.568 8.336 -3.317 1.00 98.38 70 ASP A O 1
ATOM 603 N N . GLU A 1 71 ? 5.832 6.741 -4.871 1.00 98.38 71 GLU A N 1
ATOM 604 C CA . GLU A 1 71 ? 4.862 5.813 -4.284 1.00 98.38 71 GLU A CA 1
ATOM 605 C C . GLU A 1 71 ? 5.320 5.306 -2.909 1.00 98.38 71 GLU A C 1
ATOM 607 O O . GLU A 1 71 ? 4.545 5.351 -1.950 1.00 98.38 71 GLU A O 1
ATOM 612 N N . ILE A 1 72 ? 6.590 4.910 -2.775 1.00 98.38 72 ILE A N 1
ATOM 613 C CA . ILE A 1 72 ? 7.185 4.493 -1.497 1.00 98.38 72 ILE A CA 1
ATOM 614 C C . ILE A 1 72 ? 7.095 5.622 -0.463 1.00 98.38 72 ILE A C 1
ATOM 616 O O . ILE A 1 72 ? 6.706 5.380 0.682 1.00 98.38 72 ILE A O 1
ATOM 620 N N . LEU A 1 73 ? 7.401 6.865 -0.846 1.00 98.31 73 LEU A N 1
ATOM 621 C CA . LEU A 1 73 ? 7.288 8.019 0.050 1.00 98.31 73 LEU A CA 1
ATOM 622 C C . LEU A 1 73 ? 5.841 8.248 0.512 1.00 98.31 73 LEU A C 1
ATOM 624 O O . LEU A 1 73 ? 5.602 8.500 1.698 1.00 98.31 73 LEU A O 1
ATOM 628 N N . SER A 1 74 ? 4.872 8.120 -0.395 1.00 98.38 74 SER A N 1
ATOM 629 C CA . SER A 1 74 ? 3.447 8.251 -0.072 1.00 98.38 74 SER A CA 1
ATOM 630 C C . SER A 1 74 ? 2.971 7.147 0.880 1.00 98.38 74 SER A C 1
ATOM 632 O O . SER A 1 74 ? 2.324 7.424 1.894 1.00 98.38 74 SER A O 1
ATOM 634 N N . LEU A 1 75 ? 3.358 5.895 0.617 1.00 98.06 75 LEU A N 1
ATOM 635 C CA . LEU A 1 75 ? 3.045 4.754 1.478 1.00 98.06 75 LEU A CA 1
ATOM 636 C C . LEU A 1 75 ? 3.661 4.907 2.870 1.00 98.06 75 LEU A C 1
ATOM 638 O O . LEU A 1 75 ? 2.968 4.702 3.865 1.00 98.06 75 LEU A O 1
ATOM 642 N N . ASN A 1 76 ? 4.915 5.349 2.964 1.00 98.31 76 ASN A N 1
ATOM 643 C CA . ASN A 1 76 ? 5.569 5.606 4.248 1.00 98.31 76 ASN A CA 1
ATOM 644 C C . ASN A 1 76 ? 4.833 6.678 5.059 1.00 98.31 76 ASN A C 1
ATOM 646 O O . ASN A 1 76 ? 4.613 6.506 6.259 1.00 98.31 76 ASN A O 1
ATOM 650 N N . LYS A 1 77 ? 4.376 7.755 4.409 1.00 98.19 77 LYS A N 1
ATOM 651 C CA . LYS A 1 77 ? 3.558 8.783 5.066 1.00 98.19 77 LYS A CA 1
ATOM 652 C C . LYS A 1 77 ? 2.245 8.203 5.602 1.00 98.19 77 LYS A C 1
ATOM 654 O O . LYS A 1 77 ? 1.851 8.516 6.727 1.00 98.19 77 LYS A O 1
ATOM 659 N N . ASN A 1 78 ? 1.592 7.333 4.831 1.00 98.12 78 ASN A N 1
ATOM 660 C CA . ASN A 1 78 ? 0.363 6.663 5.256 1.00 98.12 78 ASN A CA 1
ATOM 661 C C . ASN A 1 78 ? 0.603 5.723 6.444 1.00 98.12 78 ASN A C 1
ATOM 663 O O . ASN A 1 78 ? -0.182 5.737 7.390 1.00 98.12 78 ASN A O 1
ATOM 667 N N . ILE A 1 79 ? 1.698 4.958 6.434 1.00 98.38 79 ILE A N 1
ATOM 668 C CA . ILE A 1 79 ? 2.087 4.073 7.541 1.00 98.38 79 ILE A CA 1
ATOM 669 C C . ILE A 1 79 ? 2.291 4.879 8.824 1.00 98.38 79 ILE A C 1
ATOM 671 O O . ILE A 1 79 ? 1.718 4.532 9.852 1.00 98.38 79 ILE A O 1
ATOM 675 N N . VAL A 1 80 ? 3.037 5.985 8.769 1.00 98.00 80 VAL A N 1
ATOM 676 C CA . VAL A 1 80 ? 3.245 6.858 9.938 1.00 98.00 80 VAL A CA 1
ATOM 677 C C . VAL A 1 80 ? 1.912 7.397 10.468 1.00 98.00 80 VAL A C 1
ATOM 679 O O . VAL A 1 80 ? 1.673 7.380 11.675 1.00 98.00 80 VAL A O 1
ATOM 682 N N . GLY A 1 81 ? 1.005 7.811 9.577 1.00 98.00 81 GLY A N 1
ATOM 683 C CA . GLY A 1 81 ? -0.334 8.255 9.967 1.00 98.00 81 GLY A CA 1
ATOM 684 C C . GLY A 1 81 ? -1.171 7.155 10.632 1.00 98.00 81 GLY A C 1
ATOM 685 O O . GLY A 1 81 ? -1.856 7.412 11.622 1.00 98.00 81 GLY A O 1
ATOM 686 N N . LEU A 1 82 ? -1.106 5.923 10.120 1.00 98.00 82 LEU A N 1
ATOM 687 C CA . LEU A 1 82 ? -1.795 4.770 10.705 1.00 98.00 82 LEU A CA 1
ATOM 688 C C . LEU A 1 82 ? -1.215 4.385 12.067 1.00 98.00 82 LEU A C 1
ATOM 690 O O . LEU A 1 82 ? -1.981 4.094 12.981 1.00 98.00 82 LEU A O 1
ATOM 694 N N . LEU A 1 83 ? 0.109 4.433 12.228 1.00 97.81 83 LEU A N 1
ATOM 695 C CA . LEU A 1 83 ? 0.765 4.190 13.514 1.00 97.81 83 LEU A CA 1
ATOM 696 C C . LEU A 1 83 ? 0.325 5.209 14.570 1.00 97.81 83 LEU A C 1
ATOM 698 O O . LEU A 1 83 ? 0.029 4.814 15.696 1.00 97.81 83 LEU A O 1
ATOM 702 N N . GLY A 1 84 ? 0.203 6.488 14.198 1.00 97.62 84 GLY A N 1
ATOM 703 C CA . GLY A 1 84 ? -0.337 7.527 15.080 1.00 97.62 84 GLY A CA 1
ATOM 704 C C . GLY A 1 84 ? -1.768 7.219 15.530 1.00 97.62 84 GLY A C 1
ATOM 705 O O . GLY A 1 84 ? -2.036 7.132 16.724 1.00 97.62 84 GLY A O 1
ATOM 706 N N . LYS A 1 85 ? -2.669 6.935 14.580 1.00 97.81 85 LYS A N 1
ATOM 707 C CA . LYS A 1 85 ? -4.063 6.567 14.896 1.00 97.81 85 LYS A CA 1
ATOM 708 C C . LYS A 1 85 ? -4.162 5.311 15.762 1.00 97.81 85 LYS A C 1
ATOM 710 O O . LYS A 1 85 ? -5.021 5.239 16.634 1.00 97.81 85 LYS A O 1
ATOM 715 N N . ASN A 1 86 ? -3.302 4.322 15.522 1.00 97.62 86 ASN A N 1
ATOM 716 C CA . ASN A 1 86 ? -3.272 3.099 16.317 1.00 97.62 86 ASN A CA 1
ATOM 717 C C . ASN A 1 86 ? -2.791 3.377 17.749 1.00 97.62 86 ASN A C 1
ATOM 719 O O . ASN A 1 86 ? -3.373 2.870 18.701 1.00 97.62 86 ASN A O 1
ATOM 723 N N . SER A 1 87 ? -1.783 4.238 17.914 1.00 98.25 87 SER A N 1
ATOM 724 C CA . SER A 1 87 ? -1.335 4.704 19.230 1.00 98.25 87 SER A CA 1
ATOM 725 C C . SER A 1 87 ? -2.469 5.386 20.005 1.00 98.25 87 SER A C 1
ATOM 727 O O . SER A 1 87 ? -2.686 5.080 21.178 1.00 98.25 87 SER A O 1
ATOM 729 N N . ASP A 1 88 ? -3.233 6.261 19.348 1.00 98.12 88 ASP A N 1
ATOM 730 C CA . ASP A 1 88 ? -4.386 6.929 19.962 1.00 98.12 88 ASP A CA 1
ATOM 731 C C . ASP A 1 88 ? -5.497 5.933 20.326 1.00 98.12 88 ASP A C 1
ATOM 733 O O . ASP A 1 88 ? -6.078 6.008 21.409 1.00 98.12 88 ASP A O 1
ATOM 737 N N . ALA A 1 89 ? -5.769 4.960 19.452 1.00 97.88 89 ALA A N 1
ATOM 738 C CA . ALA A 1 89 ? -6.744 3.907 19.713 1.00 97.88 89 ALA A CA 1
ATOM 739 C C . ALA A 1 89 ? -6.346 3.043 20.920 1.00 97.88 89 ALA A C 1
ATOM 741 O O . ALA A 1 89 ? -7.184 2.788 21.781 1.00 97.88 89 ALA A O 1
ATOM 742 N N . ILE A 1 90 ? -5.072 2.650 21.027 1.00 98.19 90 ILE A N 1
ATOM 743 C CA . ILE A 1 90 ? -4.541 1.895 22.173 1.00 98.19 90 ILE A CA 1
ATOM 744 C C . ILE A 1 90 ? -4.704 2.695 23.467 1.00 98.19 90 ILE A C 1
ATOM 746 O O . ILE A 1 90 ? -5.129 2.145 24.482 1.00 98.19 90 ILE A O 1
ATOM 750 N N . LYS A 1 91 ? -4.410 3.999 23.434 1.00 98.00 91 LYS A N 1
ATOM 751 C CA . LYS A 1 91 ? -4.603 4.870 24.595 1.00 98.00 91 LYS A CA 1
ATOM 752 C C . LYS A 1 91 ? -6.074 4.925 25.020 1.00 98.00 91 LYS A C 1
ATOM 754 O O . LYS A 1 91 ? -6.368 4.745 26.194 1.00 98.00 91 LYS A O 1
ATOM 759 N N . ASN A 1 92 ? -6.990 5.088 24.066 1.00 98.31 92 ASN A N 1
ATOM 760 C CA . ASN A 1 92 ? -8.427 5.098 24.345 1.00 98.31 92 ASN A CA 1
ATOM 761 C C . ASN A 1 92 ? -8.927 3.759 24.906 1.00 98.31 92 ASN A C 1
ATOM 763 O O . ASN A 1 92 ? -9.778 3.755 25.791 1.00 98.31 92 ASN A O 1
ATOM 767 N N . ILE A 1 93 ? -8.416 2.631 24.401 1.00 98.19 93 ILE A N 1
ATOM 768 C CA . ILE A 1 93 ? -8.741 1.300 24.931 1.00 98.19 93 ILE A CA 1
ATOM 769 C C . ILE A 1 93 ? -8.317 1.212 26.393 1.00 98.19 93 ILE A C 1
ATOM 771 O O . ILE A 1 93 ? -9.137 0.850 27.230 1.00 98.19 93 ILE A O 1
ATOM 775 N N . LYS A 1 94 ? -7.089 1.629 26.712 1.00 98.19 94 LYS A N 1
ATOM 776 C CA . LYS A 1 94 ? -6.587 1.621 28.086 1.00 98.19 94 LYS A CA 1
ATOM 777 C C . LYS A 1 94 ? -7.443 2.483 29.021 1.00 98.19 94 LYS A C 1
ATOM 779 O O . LYS A 1 94 ? -7.844 2.027 30.084 1.00 98.19 94 LYS A O 1
ATOM 784 N N . ASP A 1 95 ? -7.804 3.692 28.593 1.00 97.94 95 ASP A N 1
ATOM 785 C CA . ASP A 1 95 ? -8.667 4.580 29.382 1.00 97.94 95 ASP A CA 1
ATOM 786 C C . ASP A 1 95 ? -10.065 3.971 29.627 1.00 97.94 95 ASP A C 1
ATOM 788 O O . ASP A 1 95 ? -10.703 4.237 30.650 1.00 97.94 95 ASP A O 1
ATOM 792 N N . LEU A 1 96 ? -10.581 3.179 28.680 1.00 98.12 96 LEU A N 1
ATOM 793 C CA . LEU A 1 96 ? -11.850 2.462 28.828 1.00 98.12 96 LEU A CA 1
ATOM 794 C C . LEU A 1 96 ? -11.722 1.239 29.741 1.00 98.12 96 LEU A C 1
ATOM 796 O O . LEU A 1 96 ? -12.645 0.979 30.512 1.00 98.12 96 LEU A O 1
ATOM 800 N N . GLU A 1 97 ? -10.607 0.515 29.677 1.00 98.19 97 GLU A N 1
ATOM 801 C CA . GLU A 1 97 ? -10.303 -0.600 30.578 1.00 98.19 97 GLU A CA 1
ATOM 802 C C . GLU A 1 97 ? -10.237 -0.124 32.033 1.00 98.19 97 GLU A C 1
ATOM 804 O O . GLU A 1 97 ? -10.940 -0.683 32.876 1.00 98.19 97 GLU A O 1
ATOM 809 N N . ASP A 1 98 ? -9.520 0.971 32.302 1.00 98.12 98 ASP A N 1
ATOM 810 C CA . ASP A 1 98 ? -9.407 1.563 33.642 1.00 98.12 98 ASP A CA 1
ATOM 811 C C . ASP A 1 98 ? -10.789 1.977 34.193 1.00 98.12 98 ASP A C 1
ATOM 813 O O . ASP A 1 98 ? -11.136 1.713 35.348 1.00 98.12 98 ASP A O 1
ATOM 817 N N . LYS A 1 99 ? -11.637 2.588 33.352 1.00 98.00 99 LYS A N 1
ATOM 818 C CA . LYS A 1 99 ? -13.021 2.938 33.729 1.00 98.00 99 LYS A CA 1
ATOM 819 C C . LYS A 1 99 ? -13.881 1.708 33.987 1.00 98.00 99 LYS A C 1
ATOM 821 O O . LYS A 1 99 ? -14.735 1.733 34.872 1.00 98.00 99 LYS A O 1
ATOM 826 N N . ASN A 1 100 ? -13.705 0.654 33.198 1.00 97.50 100 ASN A N 1
ATOM 827 C CA . ASN A 1 100 ? -14.449 -0.581 33.374 1.00 97.50 100 ASN A CA 1
ATOM 828 C C . ASN A 1 100 ? -14.060 -1.273 34.686 1.00 97.50 100 ASN A C 1
ATOM 830 O O . ASN A 1 100 ? -14.939 -1.732 35.409 1.00 97.50 100 ASN A O 1
ATOM 834 N N . GLU A 1 101 ? -12.774 -1.284 35.039 1.00 98.25 101 GLU A N 1
ATOM 835 C CA . GLU A 1 101 ? -12.298 -1.812 36.320 1.00 98.25 101 GLU A CA 1
ATOM 836 C C . GLU A 1 101 ? -12.895 -1.041 37.511 1.00 98.25 101 GLU A C 1
ATOM 838 O O . GLU A 1 101 ? -13.418 -1.655 38.447 1.00 98.25 101 GLU A O 1
ATOM 843 N N . ASP A 1 102 ? -12.930 0.295 37.443 1.00 98.12 102 ASP A N 1
ATOM 844 C CA . ASP A 1 102 ? -13.584 1.131 38.459 1.00 98.12 102 ASP A CA 1
ATOM 845 C C . ASP A 1 102 ? -15.091 0.833 38.578 1.00 98.12 102 ASP A C 1
ATOM 847 O O . ASP A 1 102 ? -15.623 0.682 39.683 1.00 98.12 102 ASP A O 1
ATOM 851 N N . MET A 1 103 ? -15.794 0.678 37.452 1.00 97.50 103 MET A N 1
ATOM 852 C CA . MET A 1 103 ? -17.213 0.300 37.458 1.00 97.50 103 MET A CA 1
ATOM 853 C C . MET A 1 103 ? -17.446 -1.095 38.047 1.00 97.50 103 MET A C 1
ATOM 855 O O . MET A 1 103 ? -18.383 -1.281 38.826 1.00 97.50 103 MET A O 1
ATOM 859 N N . VAL A 1 104 ? -16.594 -2.072 37.722 1.00 98.25 104 VAL A N 1
ATOM 860 C CA . VAL A 1 104 ? -16.660 -3.425 38.292 1.00 98.25 104 VAL A CA 1
ATOM 861 C C . VAL A 1 104 ? -16.473 -3.377 39.807 1.00 98.25 104 VAL A C 1
ATOM 863 O O . VAL A 1 104 ? -17.234 -4.021 40.533 1.00 98.25 104 VAL A O 1
ATOM 866 N N . LYS A 1 105 ? -15.525 -2.576 40.302 1.00 97.81 105 LYS A N 1
ATOM 867 C CA . LYS A 1 105 ? -15.303 -2.394 41.740 1.00 97.81 105 LYS A CA 1
ATOM 868 C C . LYS A 1 105 ? -16.523 -1.780 42.431 1.00 97.81 105 LYS A C 1
ATOM 870 O O . LYS A 1 105 ? -17.011 -2.332 43.414 1.00 97.81 105 LYS A O 1
ATOM 875 N N . LYS A 1 106 ? -17.094 -0.714 41.864 1.00 98.12 106 LYS A N 1
ATOM 876 C CA . LYS A 1 106 ? -18.325 -0.090 42.383 1.00 98.12 106 LYS A CA 1
ATOM 877 C C . LYS A 1 106 ? -19.504 -1.064 42.431 1.00 98.12 106 LYS A C 1
ATOM 879 O O . LYS A 1 106 ? -20.276 -1.042 43.386 1.00 98.12 106 LYS A O 1
ATOM 884 N N . LEU A 1 107 ? -19.642 -1.942 41.434 1.00 97.75 107 LEU A N 1
ATOM 885 C CA . LEU A 1 107 ? -20.667 -2.990 41.436 1.00 97.75 107 LEU A CA 1
ATOM 886 C C . LEU A 1 107 ? -20.446 -4.023 42.547 1.00 97.75 107 LEU A C 1
ATOM 888 O O . LEU A 1 107 ? -21.414 -4.472 43.163 1.00 97.75 107 LEU A O 1
ATOM 892 N N . GLN A 1 108 ? -19.195 -4.400 42.818 1.00 97.81 108 GLN A N 1
ATOM 893 C CA . GLN A 1 108 ? -18.868 -5.298 43.928 1.00 97.81 108 GLN A CA 1
ATOM 894 C C . GLN A 1 108 ? -19.208 -4.661 45.280 1.00 97.81 108 GLN A C 1
ATOM 896 O O . GLN A 1 108 ? -19.848 -5.313 46.108 1.00 97.81 108 GLN A O 1
ATOM 901 N N . ASP A 1 109 ? -18.861 -3.387 45.470 1.00 97.44 109 ASP A N 1
ATOM 902 C CA . ASP A 1 109 ? -19.167 -2.639 46.693 1.00 97.44 109 ASP A CA 1
ATOM 903 C C . ASP A 1 109 ? -20.683 -2.510 46.910 1.00 97.44 109 ASP A C 1
ATOM 905 O O . ASP A 1 109 ? -21.186 -2.804 47.995 1.00 97.44 109 ASP A O 1
ATOM 909 N N . LEU A 1 110 ? -21.437 -2.170 45.857 1.00 97.75 110 LEU A N 1
ATOM 910 C CA . LEU A 1 110 ? -22.903 -2.123 45.893 1.00 97.75 110 LEU A CA 1
ATOM 911 C C . LEU A 1 110 ? -23.518 -3.478 46.248 1.00 97.75 110 LEU A C 1
ATOM 913 O O . LEU A 1 110 ? -24.445 -3.547 47.054 1.00 97.75 110 LEU A O 1
ATOM 917 N N . LYS A 1 111 ? -23.002 -4.569 45.672 1.00 97.69 111 LYS A N 1
ATOM 918 C CA . LYS A 1 111 ? -23.488 -5.922 45.963 1.00 97.69 111 LYS A CA 1
ATOM 919 C C . LYS A 1 111 ? -23.240 -6.308 47.421 1.00 97.69 111 LYS A C 1
ATOM 921 O O . LYS A 1 111 ? -24.098 -6.941 48.036 1.00 97.69 111 LYS A O 1
ATOM 926 N N . LYS A 1 112 ? -22.088 -5.920 47.975 1.00 97.69 112 LYS A N 1
ATOM 927 C CA . LYS A 1 112 ? -21.762 -6.140 49.385 1.00 97.69 112 LYS A CA 1
ATOM 928 C C . LYS A 1 112 ? -22.704 -5.349 50.293 1.00 97.69 112 LYS A C 1
ATOM 930 O O . LYS A 1 112 ? -23.336 -5.949 51.157 1.00 97.69 112 LYS A O 1
ATOM 935 N N . LEU A 1 113 ? -22.877 -4.054 50.026 1.00 97.62 113 LEU A N 1
ATOM 936 C CA . LEU A 1 113 ? -23.791 -3.194 50.779 1.00 97.62 113 LEU A CA 1
ATOM 937 C C . LEU A 1 113 ? -25.232 -3.721 50.738 1.00 97.62 113 LEU A C 1
ATOM 939 O O . LEU A 1 113 ? -25.908 -3.764 51.758 1.00 97.62 113 LEU A O 1
ATOM 943 N N . HIS A 1 114 ? -25.698 -4.175 49.574 1.00 96.81 114 HIS A N 1
ATOM 944 C CA . HIS A 1 114 ? -27.021 -4.780 49.432 1.00 96.81 114 HIS A CA 1
ATOM 945 C C . HIS A 1 114 ? -27.180 -6.038 50.299 1.00 96.81 114 HIS A C 1
ATOM 947 O O . HIS A 1 114 ? -28.205 -6.214 50.952 1.00 96.81 114 HIS A O 1
ATOM 953 N N . SER A 1 115 ? -26.164 -6.905 50.346 1.00 97.56 115 SER A N 1
ATOM 954 C CA . SER A 1 115 ? -26.175 -8.085 51.219 1.00 97.56 115 SER A CA 1
ATOM 955 C C . SER A 1 115 ? -26.214 -7.707 52.703 1.00 97.56 115 SER A C 1
ATOM 957 O O . SER A 1 115 ? -26.917 -8.350 53.484 1.00 97.56 115 SER A O 1
ATOM 959 N N . GLU A 1 116 ? -25.465 -6.677 53.099 1.00 97.00 116 GLU A N 1
ATOM 960 C CA . GLU A 1 116 ? -25.453 -6.163 54.473 1.00 97.00 116 GLU A CA 1
ATOM 961 C C . GLU A 1 116 ? -26.819 -5.574 54.856 1.00 97.00 116 GLU A C 1
ATOM 963 O O . GLU A 1 116 ? -27.345 -5.890 55.923 1.00 97.00 116 GLU A O 1
ATOM 968 N N . LEU A 1 117 ? -27.439 -4.801 53.959 1.00 97.50 117 LEU A N 1
ATOM 969 C CA . LEU A 1 117 ? -28.781 -4.244 54.150 1.00 97.50 117 LEU A CA 1
ATOM 970 C C . LEU A 1 117 ? -29.847 -5.334 54.290 1.00 97.50 117 LEU A C 1
ATOM 972 O O . LEU A 1 117 ? -30.648 -5.262 55.217 1.00 97.50 117 LEU A O 1
ATOM 976 N N . LEU A 1 118 ? -29.832 -6.360 53.431 1.00 97.00 118 LEU A N 1
ATOM 977 C CA . LEU A 1 118 ? -30.748 -7.501 53.554 1.00 97.00 118 LEU A CA 1
ATOM 978 C C . LEU A 1 118 ? -30.593 -8.210 54.901 1.00 97.00 118 LEU A C 1
ATOM 980 O O . LEU A 1 118 ? -31.582 -8.497 55.564 1.00 97.00 118 LEU A O 1
ATOM 984 N N . THR A 1 119 ? -29.353 -8.420 55.348 1.00 96.44 119 THR A N 1
ATOM 985 C CA . THR A 1 119 ? -29.087 -9.034 56.659 1.00 96.44 119 THR A CA 1
ATOM 986 C C . THR A 1 119 ? -29.638 -8.172 57.801 1.00 96.44 119 THR A C 1
ATOM 988 O O . THR A 1 119 ? -30.173 -8.692 58.781 1.00 96.44 119 THR A O 1
ATOM 991 N N . SER A 1 120 ? -29.527 -6.846 57.678 1.00 97.12 120 SER A N 1
ATOM 992 C CA . SER A 1 120 ? -30.084 -5.899 58.646 1.00 97.12 120 SER A CA 1
ATOM 993 C C . SER A 1 120 ? -31.614 -5.960 58.681 1.00 97.12 120 SER A C 1
ATOM 995 O O . SER A 1 120 ? -32.192 -6.052 59.762 1.00 97.12 120 SER A O 1
ATOM 997 N N . ILE A 1 121 ? -32.270 -5.998 57.517 1.00 96.94 121 ILE A N 1
ATOM 998 C CA . ILE A 1 121 ? -33.727 -6.156 57.405 1.00 96.94 121 ILE A CA 1
ATOM 999 C C . ILE A 1 121 ? -34.175 -7.462 58.071 1.00 96.94 121 ILE A C 1
ATOM 1001 O O . ILE A 1 121 ? -35.020 -7.413 58.960 1.00 96.94 121 ILE A O 1
ATOM 1005 N N . ASP A 1 122 ? -33.544 -8.594 57.746 1.00 96.69 122 ASP A N 1
ATOM 1006 C CA . ASP A 1 122 ? -33.860 -9.896 58.350 1.00 96.69 122 ASP A CA 1
ATOM 1007 C C . ASP A 1 122 ? -33.727 -9.875 59.883 1.00 96.69 122 ASP A C 1
ATOM 1009 O O . ASP A 1 122 ? -34.494 -10.520 60.604 1.00 96.69 122 ASP A O 1
ATOM 1013 N N . SER A 1 123 ? -32.732 -9.153 60.411 1.00 95.75 123 SER A N 1
ATOM 1014 C CA . SER A 1 123 ? -32.544 -9.015 61.859 1.00 95.75 123 SER A CA 1
ATOM 1015 C C . SER A 1 123 ? -33.652 -8.187 62.515 1.00 95.75 123 SER A C 1
ATOM 1017 O O . SER A 1 123 ? -34.183 -8.592 63.549 1.00 95.75 123 SER A O 1
ATOM 1019 N N . LEU A 1 124 ? -34.058 -7.086 61.876 1.00 95.56 124 LEU A N 1
ATOM 1020 C CA . LEU A 1 124 ? -35.139 -6.221 62.345 1.00 95.56 124 LEU A CA 1
ATOM 1021 C C . LEU A 1 124 ? -36.498 -6.921 62.267 1.00 95.56 124 LEU A C 1
ATOM 1023 O O . LEU A 1 124 ? -37.326 -6.747 63.157 1.00 95.56 124 LEU A O 1
ATOM 1027 N N . GLU A 1 125 ? -36.734 -7.741 61.242 1.00 95.69 125 GLU A N 1
ATOM 1028 C CA . GLU A 1 125 ? -37.954 -8.545 61.133 1.00 95.69 125 GLU A CA 1
ATOM 1029 C C . GLU A 1 125 ? -38.075 -9.551 62.282 1.00 95.69 125 GLU A C 1
ATOM 1031 O O . GLU A 1 125 ? -39.142 -9.665 62.887 1.00 95.69 125 GLU A O 1
ATOM 1036 N N . LYS A 1 126 ? -36.973 -10.216 62.654 1.00 95.69 126 LYS A N 1
ATOM 1037 C CA . LYS A 1 126 ? -36.945 -11.115 63.820 1.00 95.69 126 LYS A CA 1
ATOM 1038 C C . LYS A 1 126 ? -37.171 -10.372 65.130 1.00 95.69 126 LYS A C 1
ATOM 1040 O O . LYS A 1 126 ? -37.887 -10.874 65.993 1.00 95.69 126 LYS A O 1
ATOM 1045 N N . GLU A 1 127 ? -36.567 -9.197 65.290 1.00 95.31 127 GLU A N 1
ATOM 1046 C CA . GLU A 1 127 ? -36.741 -8.378 66.491 1.00 95.31 127 GLU A CA 1
ATOM 1047 C C . GLU A 1 127 ? -38.188 -7.870 66.614 1.00 95.31 127 GLU A C 1
ATOM 1049 O O . GLU A 1 127 ? -38.800 -7.964 67.679 1.00 95.31 127 GLU A O 1
ATOM 1054 N N . ARG A 1 128 ? -38.787 -7.427 65.502 1.00 95.44 128 ARG A N 1
ATOM 1055 C CA . ARG A 1 128 ? -40.215 -7.100 65.427 1.00 95.44 128 ARG A CA 1
ATOM 1056 C C . ARG A 1 128 ? -41.066 -8.290 65.856 1.00 95.44 128 ARG A C 1
ATOM 1058 O O . ARG A 1 128 ? -41.964 -8.116 66.675 1.00 95.44 128 ARG A O 1
ATOM 1065 N N . ASP A 1 129 ? -40.810 -9.477 65.312 1.00 95.50 129 ASP A N 1
ATOM 1066 C CA . ASP A 1 129 ? -41.592 -10.676 65.627 1.00 95.50 129 ASP A CA 1
ATOM 1067 C C . ASP A 1 129 ? -41.464 -11.067 67.100 1.00 95.50 129 ASP A C 1
ATOM 1069 O O . ASP A 1 129 ? -42.459 -11.437 67.728 1.00 95.50 129 ASP A O 1
ATOM 1073 N N . TYR A 1 130 ? -40.267 -10.921 67.669 1.00 95.38 130 TYR A N 1
ATOM 1074 C CA . TYR A 1 130 ? -40.019 -11.100 69.094 1.00 95.38 130 TYR A CA 1
ATOM 1075 C C . TYR A 1 130 ? -40.887 -10.149 69.936 1.00 95.38 130 TYR A C 1
ATOM 1077 O O . TYR A 1 130 ? -41.706 -10.614 70.730 1.00 95.38 130 TYR A O 1
ATOM 1085 N N . TYR A 1 131 ? -40.811 -8.833 69.703 1.00 94.81 131 TYR A N 1
ATOM 1086 C CA . TYR A 1 131 ? -41.614 -7.865 70.462 1.00 94.81 131 TYR A CA 1
ATOM 1087 C C . TYR A 1 131 ? -43.118 -8.034 70.244 1.00 94.81 131 TYR A C 1
ATOM 1089 O O . TYR A 1 131 ? -43.906 -7.827 71.165 1.00 94.81 131 TYR A O 1
ATOM 1097 N N . LEU A 1 132 ? -43.543 -8.414 69.039 1.00 95.56 132 LEU A N 1
ATOM 1098 C CA . LEU A 1 132 ? -44.951 -8.640 68.734 1.00 95.56 132 LEU A CA 1
ATOM 1099 C C . LEU A 1 132 ? -45.501 -9.853 69.500 1.00 95.56 132 LEU A C 1
ATOM 1101 O O . LEU A 1 132 ? -46.652 -9.834 69.940 1.00 95.56 132 LEU A O 1
ATOM 1105 N N . ASN A 1 133 ? -44.685 -10.893 69.681 1.00 94.12 133 ASN A N 1
ATOM 1106 C CA . ASN A 1 133 ? -45.030 -12.051 70.500 1.00 94.12 133 ASN A CA 1
ATOM 1107 C C . ASN A 1 133 ? -45.054 -11.705 71.996 1.00 94.12 133 ASN A C 1
ATOM 1109 O O . ASN A 1 133 ? -46.028 -12.054 72.665 1.00 94.12 133 ASN A O 1
ATOM 1113 N N . ASP A 1 134 ? -44.072 -10.950 72.493 1.00 93.12 134 ASP A N 1
ATOM 1114 C CA . ASP A 1 134 ? -44.049 -10.461 73.881 1.00 93.12 134 ASP A CA 1
ATOM 1115 C C . ASP A 1 134 ? -45.273 -9.584 74.190 1.00 93.12 134 ASP A C 1
ATOM 1117 O O . ASP A 1 134 ? -45.943 -9.761 75.209 1.00 93.12 134 ASP A O 1
ATOM 1121 N N . LEU A 1 135 ? -45.644 -8.683 73.274 1.00 92.50 135 LEU A N 1
ATOM 1122 C CA . LEU A 1 135 ? -46.833 -7.841 73.413 1.00 92.50 135 LEU A CA 1
ATOM 1123 C C . LEU A 1 135 ? -48.118 -8.682 73.483 1.00 92.50 135 LEU A C 1
ATOM 1125 O O . LEU A 1 135 ? -49.006 -8.393 74.288 1.00 92.50 135 LEU A O 1
ATOM 1129 N N . LYS A 1 136 ? -48.230 -9.729 72.653 1.00 92.94 136 LYS A N 1
ATOM 1130 C CA . LYS A 1 136 ? -49.368 -10.663 72.686 1.00 92.94 136 LYS A CA 1
ATOM 1131 C C . LYS A 1 136 ? -49.438 -11.418 74.014 1.00 92.94 136 LYS A C 1
ATOM 1133 O O . LYS A 1 136 ? -50.536 -11.542 74.554 1.00 92.94 136 LYS A O 1
ATOM 1138 N N . ALA A 1 137 ? -48.302 -11.875 74.543 1.00 91.25 137 ALA A N 1
ATOM 1139 C CA . ALA A 1 137 ? -48.225 -12.551 75.837 1.00 91.25 137 ALA A CA 1
ATOM 1140 C C . ALA A 1 137 ? -48.658 -11.619 76.981 1.00 91.25 137 ALA A C 1
ATOM 1142 O O . ALA A 1 137 ? -49.601 -11.936 77.700 1.00 91.25 137 ALA A O 1
ATOM 1143 N N . CYS A 1 138 ? -48.091 -10.411 77.059 1.00 89.69 138 CYS A N 1
ATOM 1144 C CA . CYS A 1 138 ? -48.485 -9.404 78.048 1.00 89.69 138 CYS A CA 1
ATOM 1145 C C . CYS A 1 138 ? -49.971 -9.037 77.956 1.00 89.69 138 CYS A C 1
ATOM 1147 O O . CYS A 1 138 ? -50.644 -8.890 78.974 1.00 89.69 138 CYS A O 1
ATOM 1149 N N . LYS A 1 139 ? -50.518 -8.892 76.741 1.00 91.25 139 LYS A N 1
ATOM 1150 C CA . LYS A 1 139 ? -51.949 -8.612 76.552 1.00 91.25 139 LYS A CA 1
ATOM 1151 C C . LYS A 1 139 ? -52.819 -9.753 77.086 1.00 91.25 139 LYS A C 1
ATOM 1153 O O . LYS A 1 139 ? -53.855 -9.482 77.694 1.00 91.25 139 LYS A O 1
ATOM 1158 N N . LEU A 1 140 ? -52.406 -11.002 76.872 1.00 88.94 140 LEU A N 1
ATOM 1159 C CA . LEU A 1 140 ? -53.093 -12.180 77.398 1.00 88.94 140 LEU A CA 1
ATOM 1160 C C . LEU A 1 140 ? -53.008 -12.242 78.930 1.00 88.94 140 LEU A C 1
ATOM 1162 O O . LEU A 1 140 ? -54.021 -12.484 79.583 1.00 88.94 140 LEU A O 1
ATOM 1166 N N . ASP A 1 141 ? -51.844 -11.951 79.505 1.00 88.12 141 ASP A N 1
ATOM 1167 C CA . ASP A 1 141 ? -51.643 -11.915 80.956 1.00 88.12 141 ASP A CA 1
ATOM 1168 C C . ASP A 1 141 ? -52.484 -10.819 81.616 1.00 88.12 141 ASP A C 1
ATOM 1170 O O . ASP A 1 141 ? -53.199 -11.082 82.584 1.00 88.12 141 ASP A O 1
ATOM 1174 N N . CYS A 1 142 ? -52.496 -9.610 81.049 1.00 85.88 142 CYS A N 1
ATOM 1175 C CA . CYS A 1 142 ? -53.369 -8.524 81.494 1.00 85.88 142 CYS A CA 1
ATOM 1176 C C . CYS A 1 142 ? -54.850 -8.925 81.434 1.00 85.88 142 CYS A C 1
ATOM 1178 O O . CYS A 1 142 ? -55.593 -8.684 82.387 1.00 85.88 142 CYS A O 1
ATOM 1180 N N . PHE A 1 143 ? -55.282 -9.576 80.350 1.00 85.50 143 PHE A N 1
ATOM 1181 C CA . PHE A 1 143 ? -56.650 -10.080 80.216 1.00 85.50 143 PHE A CA 1
ATOM 1182 C C . PHE A 1 143 ? -56.988 -11.142 81.280 1.00 85.50 143 PHE A C 1
ATOM 1184 O O . PHE A 1 143 ? -58.063 -11.102 81.886 1.00 85.50 143 PHE A O 1
ATOM 1191 N N . ASN A 1 144 ? -56.064 -12.061 81.564 1.00 81.19 144 ASN A N 1
ATOM 1192 C CA . ASN A 1 144 ? -56.222 -13.083 82.601 1.00 81.19 144 ASN A CA 1
ATOM 1193 C C . ASN A 1 144 ? -56.292 -12.475 84.010 1.00 81.19 144 ASN A C 1
ATOM 1195 O O . ASN A 1 144 ? -57.110 -12.899 84.823 1.00 81.19 144 ASN A O 1
ATOM 1199 N N . ILE A 1 145 ? -55.493 -11.445 84.299 1.00 81.06 145 ILE A N 1
ATOM 1200 C CA . ILE A 1 145 ? -55.553 -10.707 85.570 1.00 81.06 145 ILE A CA 1
ATOM 1201 C C . ILE A 1 145 ? -56.904 -9.998 85.709 1.00 81.06 145 ILE A C 1
ATOM 1203 O O . ILE A 1 145 ? -57.541 -10.081 86.757 1.00 81.06 145 ILE A O 1
ATOM 1207 N N . GLN A 1 146 ? -57.377 -9.339 84.651 1.00 74.75 146 GLN A N 1
ATOM 1208 C CA . GLN A 1 146 ? -58.633 -8.588 84.657 1.00 74.75 146 GLN A CA 1
ATOM 1209 C C . GLN A 1 146 ? -59.857 -9.503 84.845 1.00 74.75 146 GLN A C 1
ATOM 1211 O O . GLN A 1 146 ? -60.791 -9.162 85.571 1.00 74.75 146 GLN A O 1
ATOM 1216 N N . THR A 1 147 ? -59.832 -10.700 84.256 1.00 70.69 147 THR A N 1
ATOM 1217 C CA . THR A 1 147 ? -60.878 -11.721 84.440 1.00 70.69 147 THR A CA 1
ATOM 1218 C C . THR A 1 147 ? -60.741 -12.488 85.764 1.00 70.69 147 THR A C 1
ATOM 1220 O O . THR A 1 147 ? -61.754 -12.858 86.360 1.00 70.69 147 THR A O 1
ATOM 1223 N N . GLY A 1 148 ? -59.522 -12.663 86.286 1.00 58.12 148 GLY A N 1
ATOM 1224 C CA . GLY A 1 148 ? -59.246 -13.230 87.611 1.00 58.12 148 GLY A CA 1
ATOM 1225 C C . GLY A 1 148 ? -59.703 -12.328 88.764 1.00 58.12 148 GLY A C 1
ATOM 1226 O O . GLY A 1 148 ? -60.361 -12.801 89.689 1.00 58.12 148 GLY A O 1
ATOM 1227 N N . LEU A 1 149 ? -59.475 -11.013 88.664 1.00 53.91 149 LEU A N 1
ATOM 1228 C CA . LEU A 1 149 ? -59.997 -10.004 89.599 1.00 53.91 149 LEU A CA 1
ATOM 1229 C C . LEU A 1 149 ? -61.533 -9.930 89.592 1.00 53.91 149 LEU A C 1
ATOM 1231 O O . LEU A 1 149 ? -62.141 -9.669 90.632 1.00 53.91 149 LEU A O 1
ATOM 1235 N N . HIS A 1 150 ? -62.175 -10.226 88.458 1.00 49.09 150 HIS A N 1
ATOM 1236 C CA . HIS A 1 150 ? -63.633 -10.360 88.383 1.00 49.09 150 HIS A CA 1
ATOM 1237 C C . HIS A 1 150 ? -64.175 -11.652 89.012 1.00 49.09 150 HIS A C 1
ATOM 1239 O O . HIS A 1 150 ? -65.358 -11.704 89.347 1.00 49.09 150 HIS A O 1
ATOM 1245 N N . ARG A 1 151 ? -63.338 -12.674 89.237 1.00 45.59 151 ARG A N 1
ATOM 1246 C CA . ARG A 1 151 ? -63.740 -13.922 89.908 1.00 45.59 151 ARG A CA 1
ATOM 1247 C C . ARG A 1 151 ? -63.725 -13.830 91.435 1.00 45.59 151 ARG A C 1
ATOM 1249 O O . ARG A 1 151 ? -64.487 -14.547 92.075 1.00 45.59 151 ARG A O 1
ATOM 1256 N N . GLU A 1 152 ? -62.928 -12.934 92.020 1.00 43.00 152 GLU A N 1
ATOM 1257 C CA . GLU A 1 152 ? -62.882 -12.728 93.480 1.00 43.00 152 GLU A CA 1
ATOM 1258 C C . GLU A 1 152 ? -63.832 -11.630 93.989 1.00 43.00 152 GLU A C 1
ATOM 1260 O O . GLU A 1 152 ? -64.120 -11.560 95.184 1.00 43.00 152 GLU A O 1
ATOM 1265 N N . LYS A 1 153 ? -64.387 -10.795 93.101 1.00 43.72 153 LYS A N 1
ATOM 1266 C CA . LYS A 1 153 ? -65.384 -9.772 93.453 1.00 43.72 153 LYS A CA 1
ATOM 1267 C C . LYS A 1 153 ? -66.534 -9.734 92.447 1.00 43.72 153 LYS A C 1
ATOM 1269 O O . LYS A 1 153 ? -66.614 -8.839 91.614 1.00 43.72 153 LYS A O 1
ATOM 1274 N N . SER A 1 154 ? -67.434 -10.709 92.535 1.00 35.03 154 SER A N 1
ATOM 1275 C CA . SER A 1 154 ? -68.893 -10.495 92.561 1.00 35.03 154 SER A CA 1
ATOM 1276 C C . SER A 1 154 ? -69.634 -11.828 92.401 1.00 35.03 154 SER A C 1
ATOM 1278 O O . SER A 1 154 ? -69.686 -12.446 91.343 1.00 35.03 154 SER A O 1
ATOM 1280 N N . HIS A 1 155 ? -70.318 -12.243 93.466 1.00 44.12 155 HIS A N 1
ATOM 1281 C CA . HIS A 1 155 ? -71.726 -12.546 93.269 1.00 44.12 155 HIS A CA 1
ATOM 1282 C C . HIS A 1 155 ? -72.421 -11.232 92.905 1.00 44.12 155 HIS A C 1
ATOM 1284 O O . HIS A 1 155 ? -72.258 -10.252 93.631 1.00 44.12 155 HIS A O 1
ATOM 1290 N N . LYS A 1 156 ? -73.224 -11.295 91.837 1.00 43.59 156 LYS A N 1
ATOM 1291 C CA . LYS A 1 156 ? -74.194 -10.315 91.319 1.00 43.59 156 LYS A CA 1
ATOM 1292 C C . LYS A 1 156 ? -73.761 -9.523 90.076 1.00 43.59 156 LYS A C 1
ATOM 1294 O O . LYS A 1 156 ? -73.083 -8.513 90.156 1.00 43.59 156 LYS A O 1
ATOM 1299 N N . GLU A 1 157 ? -74.328 -10.011 88.969 1.00 39.84 157 GLU A N 1
ATOM 1300 C CA . GLU A 1 157 ? -75.216 -9.268 88.062 1.00 39.84 157 GLU A CA 1
ATOM 1301 C C . GLU A 1 157 ? -74.638 -8.297 87.007 1.00 39.84 157 GLU A C 1
ATOM 1303 O O . GLU A 1 157 ? -74.161 -7.210 87.303 1.00 39.84 157 GLU A O 1
ATOM 1308 N N . THR A 1 158 ? -74.924 -8.685 85.752 1.00 38.50 158 THR A N 1
ATOM 1309 C CA . THR A 1 158 ? -75.569 -7.869 84.699 1.00 38.50 158 THR A CA 1
ATOM 1310 C C . THR A 1 158 ? -74.699 -7.223 83.609 1.00 38.50 158 THR A C 1
ATOM 1312 O O . THR A 1 158 ? -73.978 -6.265 83.831 1.00 38.50 158 THR A O 1
ATOM 1315 N N . GLN A 1 159 ? -74.896 -7.785 82.405 1.00 39.03 159 GLN A N 1
ATOM 1316 C CA . GLN A 1 159 ? -75.026 -7.219 81.046 1.00 39.03 159 GLN A CA 1
ATOM 1317 C C . GLN 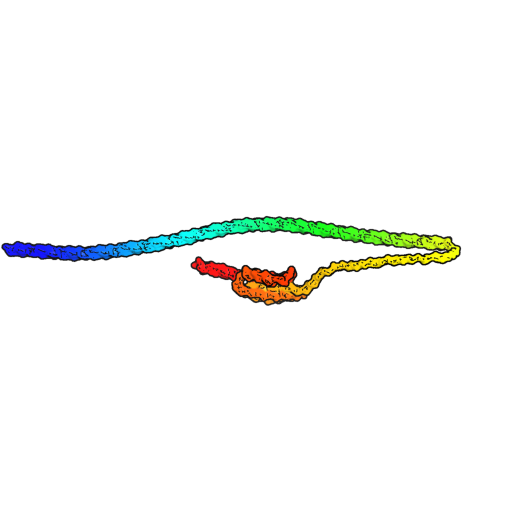A 1 159 ? -74.179 -6.033 80.540 1.00 39.03 159 GLN A C 1
ATOM 1319 O O . GLN A 1 159 ? -74.089 -4.979 81.156 1.00 39.03 159 GLN A O 1
ATOM 1324 N N . CYS A 1 160 ? -73.895 -6.162 79.229 1.00 31.67 160 CYS A N 1
ATOM 1325 C CA . CYS A 1 160 ? -73.734 -5.104 78.215 1.00 31.67 160 CYS A CA 1
ATOM 1326 C C . CYS A 1 160 ? -72.348 -4.416 78.205 1.00 31.67 160 CYS A C 1
ATOM 1328 O O . CYS A 1 160 ? -71.817 -4.074 79.245 1.00 31.67 160 CYS A O 1
ATOM 1330 N N . TYR A 1 161 ? -71.647 -4.196 77.089 1.00 34.97 161 TYR A N 1
ATOM 1331 C CA . TYR A 1 161 ? -72.066 -3.882 75.725 1.00 34.97 161 TYR A CA 1
ATOM 1332 C C . TYR A 1 161 ? -71.102 -4.474 74.682 1.00 34.97 161 TYR A C 1
ATOM 1334 O O . TYR A 1 161 ? -69.889 -4.531 74.871 1.00 34.97 161 TYR A O 1
ATOM 1342 N N . SER A 1 162 ? -71.687 -4.838 73.544 1.00 47.56 162 SER A N 1
ATOM 1343 C CA . SER A 1 162 ? -71.034 -5.050 72.253 1.00 47.56 162 SER A CA 1
ATOM 1344 C C . SER A 1 162 ? -70.267 -3.793 71.820 1.00 47.56 162 SER A C 1
ATOM 1346 O O . SER A 1 162 ? -70.878 -2.740 71.648 1.00 47.56 162 SER A O 1
ATOM 1348 N N . SER A 1 163 ? -68.961 -3.925 71.581 1.00 36.41 163 SER A N 1
ATOM 1349 C CA . SER A 1 163 ? -68.144 -2.943 70.863 1.00 36.41 163 SER A CA 1
ATOM 1350 C C . SER A 1 163 ? -67.587 -3.611 69.609 1.00 36.41 163 SER A C 1
ATOM 1352 O O . SER A 1 163 ? -66.732 -4.495 69.675 1.00 36.41 163 SER A O 1
ATOM 1354 N N . THR A 1 164 ? -68.160 -3.225 68.475 1.00 40.03 164 THR A N 1
ATOM 1355 C CA . THR A 1 164 ? -67.763 -3.567 67.110 1.00 40.03 164 THR A CA 1
ATOM 1356 C C . THR A 1 164 ? -66.324 -3.136 66.844 1.00 40.03 164 THR A C 1
ATOM 1358 O O . THR A 1 164 ? -66.031 -1.942 66.797 1.00 40.03 164 THR A O 1
ATOM 1361 N N . PHE A 1 165 ? -65.440 -4.112 66.636 1.00 35.81 165 PHE A N 1
ATOM 1362 C CA . PHE A 1 165 ? -64.150 -3.886 65.994 1.00 35.81 165 PHE A CA 1
ATOM 1363 C C . PHE A 1 165 ? -64.375 -3.688 64.494 1.00 35.81 165 PHE A C 1
ATOM 1365 O O . PHE A 1 165 ? -65.005 -4.513 63.835 1.00 35.81 165 PHE A O 1
ATOM 1372 N N . VAL A 1 166 ? -63.875 -2.564 63.991 1.00 40.03 166 VAL A N 1
ATOM 1373 C CA . VAL A 1 166 ? -63.738 -2.266 62.568 1.00 40.03 166 VAL A CA 1
ATOM 1374 C C . VAL A 1 166 ? -62.630 -3.170 62.024 1.00 40.03 166 VAL A C 1
ATOM 1376 O O . VAL A 1 166 ? -61.528 -3.187 62.568 1.00 40.03 166 VAL A O 1
ATOM 1379 N N . GLU A 1 167 ? -62.955 -3.961 61.002 1.00 38.09 167 GLU A N 1
ATOM 1380 C CA . GLU A 1 167 ? -61.991 -4.710 60.197 1.00 38.09 167 GLU A CA 1
ATOM 1381 C C . GLU A 1 167 ? -61.077 -3.719 59.471 1.00 38.09 167 GLU A C 1
ATOM 1383 O O . GLU A 1 167 ? -61.518 -2.985 58.584 1.00 38.09 167 GLU A O 1
ATOM 1388 N N . ASP A 1 168 ? -59.799 -3.700 59.850 1.00 39.72 168 ASP A N 1
ATOM 1389 C CA . ASP A 1 168 ? -58.756 -3.106 59.025 1.00 39.72 168 ASP A CA 1
ATOM 1390 C C . ASP A 1 168 ? -58.615 -3.926 57.737 1.00 39.72 168 ASP A C 1
ATOM 1392 O O . ASP A 1 168 ? -58.482 -5.154 57.747 1.00 39.72 168 ASP A O 1
ATOM 1396 N N . ALA A 1 169 ? -58.692 -3.204 56.623 1.00 45.50 169 ALA A N 1
ATOM 1397 C CA . ALA A 1 169 ? -58.668 -3.707 55.263 1.00 45.50 169 ALA A CA 1
ATOM 1398 C C . ALA A 1 169 ? -57.425 -4.572 54.964 1.00 45.50 169 ALA A C 1
ATOM 14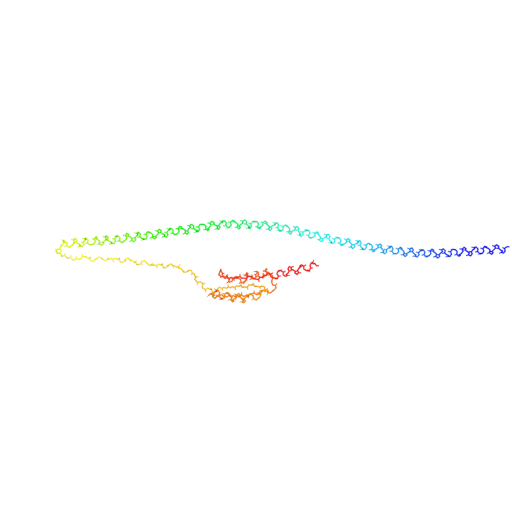00 O O . ALA A 1 169 ? -56.319 -4.252 55.415 1.00 45.50 169 ALA A O 1
ATOM 1401 N N . PRO A 1 170 ? -57.556 -5.622 54.133 1.00 43.84 170 PRO A N 1
ATOM 1402 C CA . PRO A 1 170 ? -56.401 -6.330 53.615 1.00 43.84 170 PRO A CA 1
ATOM 1403 C C . PRO A 1 170 ? -55.683 -5.419 52.616 1.00 43.84 170 PRO A C 1
ATOM 1405 O O . PRO A 1 170 ? -56.240 -5.034 51.590 1.00 43.84 170 PRO A O 1
ATOM 1408 N N . ILE A 1 171 ? -54.435 -5.071 52.925 1.00 43.72 171 ILE A N 1
ATOM 1409 C CA . ILE A 1 171 ? -53.522 -4.439 51.975 1.00 43.72 171 ILE A CA 1
ATOM 1410 C C . ILE A 1 171 ? -53.310 -5.435 50.833 1.00 43.72 171 ILE A C 1
ATOM 1412 O O . ILE A 1 171 ? -52.727 -6.505 51.026 1.00 43.72 171 ILE A O 1
ATOM 1416 N N . GLU A 1 172 ? -53.822 -5.079 49.656 1.00 36.34 172 GLU A N 1
ATOM 1417 C CA . GLU A 1 172 ? -53.540 -5.752 48.396 1.00 36.34 172 GLU A CA 1
ATOM 1418 C C . GLU A 1 172 ? -52.027 -5.866 48.215 1.00 36.34 172 GLU A C 1
ATOM 1420 O O . GLU A 1 172 ? -51.290 -4.883 48.106 1.00 36.34 172 GLU A O 1
ATOM 1425 N N . THR A 1 173 ? -51.564 -7.109 48.187 1.00 42.25 173 THR A N 1
ATOM 1426 C CA . THR A 1 173 ? -50.244 -7.464 47.692 1.00 42.25 173 THR A CA 1
ATOM 1427 C C . THR A 1 173 ? -50.235 -7.183 46.197 1.00 42.25 173 THR A C 1
ATOM 1429 O O . THR A 1 173 ? -50.672 -7.997 45.388 1.00 42.25 173 THR A O 1
ATOM 1432 N N . VAL A 1 174 ? -49.748 -5.999 45.829 1.00 44.44 174 VAL A N 1
ATOM 1433 C CA . VAL A 1 174 ? -49.331 -5.708 44.457 1.00 44.44 174 VAL A CA 1
ATOM 1434 C C . VAL A 1 174 ? -48.266 -6.752 44.099 1.00 44.44 174 VAL A C 1
ATOM 1436 O O . VAL A 1 174 ? -47.220 -6.795 44.758 1.00 44.44 174 VAL A O 1
ATOM 1439 N N . PRO A 1 175 ? -48.506 -7.634 43.113 1.00 50.91 175 PRO A N 1
ATOM 1440 C CA . PRO A 1 175 ? -47.472 -8.536 42.647 1.00 50.91 175 PRO A CA 1
ATOM 1441 C C . PRO A 1 175 ? -46.354 -7.686 42.037 1.00 50.91 175 PRO A C 1
ATOM 1443 O O . PRO A 1 175 ? -46.649 -6.696 41.363 1.00 50.91 175 PRO A O 1
ATOM 1446 N N . PRO A 1 176 ? -45.075 -8.045 42.221 1.00 44.56 176 PRO A N 1
ATOM 1447 C CA . PRO A 1 176 ? -44.022 -7.418 41.451 1.00 44.56 176 PRO A CA 1
ATOM 1448 C C . PRO A 1 176 ? -44.290 -7.716 39.974 1.00 44.56 176 PRO A C 1
ATOM 1450 O O . PRO A 1 176 ? -44.215 -8.870 39.538 1.00 44.56 176 PRO A O 1
ATOM 1453 N N . ASP A 1 177 ? -44.622 -6.662 39.230 1.00 36.88 177 ASP A N 1
ATOM 1454 C CA . ASP A 1 177 ? -44.640 -6.614 37.773 1.00 36.88 177 ASP A CA 1
ATOM 1455 C C . ASP A 1 177 ? -43.264 -7.062 37.264 1.00 36.88 177 ASP A C 1
ATOM 1457 O O . ASP A 1 177 ? -42.321 -6.293 37.088 1.00 36.88 177 ASP A O 1
ATOM 1461 N N . SER A 1 178 ? -43.139 -8.369 37.067 1.00 44.53 178 SER A N 1
ATOM 1462 C CA . SER A 1 178 ? -42.044 -9.017 36.360 1.00 44.53 178 SER A CA 1
ATOM 1463 C C . SER A 1 178 ? -42.493 -9.345 34.941 1.00 44.53 178 SER A C 1
ATOM 1465 O O . SER A 1 178 ? -42.221 -10.413 34.403 1.00 44.53 178 SER A O 1
ATOM 1467 N N . SER A 1 179 ? -43.150 -8.393 34.279 1.00 44.16 179 SER A N 1
ATOM 1468 C CA . SER A 1 179 ? -43.283 -8.397 32.826 1.00 44.16 179 SER A CA 1
ATOM 1469 C C . SER A 1 179 ? -41.973 -7.921 32.186 1.00 44.16 179 SER A C 1
ATOM 1471 O O . SER A 1 179 ? -41.930 -6.927 31.463 1.00 44.16 179 SER A O 1
ATOM 1473 N N . ALA A 1 180 ? -40.880 -8.648 32.430 1.00 41.38 180 ALA A N 1
ATOM 1474 C CA . ALA A 1 180 ? -39.841 -8.722 31.416 1.00 41.38 180 ALA A CA 1
ATOM 1475 C C . ALA A 1 180 ? -40.448 -9.548 30.272 1.00 41.38 180 ALA A C 1
ATOM 1477 O O . ALA A 1 180 ? -40.893 -10.673 30.519 1.00 41.38 180 ALA A O 1
ATOM 1478 N N . PRO A 1 181 ? -40.528 -9.026 29.039 1.00 41.06 181 PRO A N 1
ATOM 1479 C CA . PRO A 1 181 ? -41.128 -9.768 27.948 1.00 41.06 181 PRO A CA 1
ATOM 1480 C C . PRO A 1 181 ? -40.276 -11.018 27.713 1.00 41.06 181 PRO A C 1
ATOM 1482 O O . PRO A 1 181 ? -39.161 -10.943 27.195 1.00 41.06 181 PRO A O 1
ATOM 1485 N N . GLN A 1 182 ? -40.791 -12.187 28.106 1.00 45.62 182 GLN A N 1
ATOM 1486 C CA . GLN A 1 182 ? -40.278 -13.473 27.652 1.00 45.62 182 GLN A CA 1
ATOM 1487 C C . GLN A 1 182 ? -40.595 -13.593 26.160 1.00 45.62 182 GLN A C 1
ATOM 1489 O O . GLN A 1 182 ? -41.530 -14.265 25.730 1.00 45.62 182 GLN A O 1
ATOM 1494 N N . VAL A 1 183 ? -39.793 -12.908 25.347 1.00 44.75 183 VAL A N 1
ATOM 1495 C CA . VAL A 1 183 ? -39.740 -13.114 23.907 1.00 44.75 183 VAL A CA 1
ATOM 1496 C C . VAL A 1 183 ? -39.068 -14.469 23.700 1.00 44.75 183 VAL A C 1
ATOM 1498 O O . VAL A 1 183 ? -37.854 -14.571 23.519 1.00 44.75 183 VAL A O 1
ATOM 1501 N N . TYR A 1 184 ? -39.857 -15.543 23.744 1.00 49.44 184 TYR A N 1
ATOM 1502 C CA . TYR A 1 184 ? -39.470 -16.856 23.223 1.00 49.44 184 TYR A CA 1
ATOM 1503 C C . TYR A 1 184 ? -39.419 -16.803 21.687 1.00 49.44 184 TYR A C 1
ATOM 1505 O O . TYR A 1 184 ? -40.136 -17.511 20.985 1.00 49.44 184 TYR A O 1
ATOM 1513 N N . GLY A 1 185 ? -38.579 -15.921 21.149 1.00 62.19 185 GLY A N 1
ATOM 1514 C CA . GLY A 1 185 ? -38.274 -15.862 19.731 1.00 62.19 185 GLY A CA 1
ATOM 1515 C C . GLY A 1 185 ? -37.301 -16.979 19.369 1.00 62.19 185 GLY A C 1
ATOM 1516 O O . GLY A 1 185 ? -36.287 -17.183 20.041 1.00 62.19 185 GLY A O 1
ATOM 1517 N N . THR A 1 186 ? -37.597 -17.718 18.302 1.00 76.69 186 THR A N 1
ATOM 1518 C CA . THR A 1 186 ? -36.606 -18.568 17.634 1.00 76.69 186 THR A CA 1
ATOM 1519 C C . THR A 1 186 ? -35.413 -17.711 17.231 1.00 76.69 186 THR A C 1
ATOM 1521 O O . THR A 1 186 ? -35.571 -16.814 16.402 1.00 76.69 186 THR A O 1
ATOM 1524 N N . ARG A 1 187 ? -34.237 -17.976 17.810 1.00 85.50 187 ARG A N 1
ATOM 1525 C CA . ARG A 1 187 ? -33.019 -17.230 17.474 1.00 85.50 187 ARG A CA 1
ATOM 1526 C C . ARG A 1 187 ? -32.576 -17.574 16.059 1.00 85.50 187 ARG A C 1
ATOM 1528 O O . ARG A 1 187 ? -32.639 -18.739 15.642 1.00 85.50 187 ARG A O 1
ATOM 1535 N N . LYS A 1 188 ? -32.131 -16.561 15.331 1.00 90.38 188 LYS A N 1
ATOM 1536 C CA . LYS A 1 188 ? -31.648 -16.666 13.961 1.00 90.38 188 LYS A CA 1
ATOM 1537 C C . LYS A 1 188 ? -30.127 -16.659 13.949 1.00 90.38 188 LYS A C 1
ATOM 1539 O O . LYS A 1 188 ? -29.479 -15.961 14.726 1.00 90.38 188 LYS A O 1
ATOM 1544 N N . ILE A 1 189 ? -29.564 -17.455 13.054 1.00 91.75 189 ILE A N 1
ATOM 1545 C CA . ILE A 1 189 ? -28.137 -17.455 12.759 1.00 91.75 189 ILE A CA 1
ATOM 1546 C C . ILE A 1 189 ? -27.996 -17.222 11.264 1.00 91.75 189 ILE A C 1
ATOM 1548 O O . ILE A 1 189 ? -28.442 -18.052 10.471 1.00 91.75 189 ILE A O 1
ATOM 1552 N N . LEU A 1 190 ? -27.388 -16.103 10.886 1.00 93.44 190 LEU A N 1
ATOM 1553 C CA . LEU A 1 190 ? -26.995 -15.839 9.510 1.00 93.44 190 LEU A CA 1
ATOM 1554 C C . LEU A 1 190 ? -25.558 -16.304 9.321 1.00 93.44 190 LEU A C 1
ATOM 1556 O O . LEU A 1 190 ? -24.645 -15.783 9.955 1.00 93.44 190 LEU A O 1
ATOM 1560 N N . PHE A 1 191 ? -25.356 -17.275 8.442 1.00 93.81 191 PHE A N 1
ATOM 1561 C CA . PHE A 1 191 ? -24.035 -17.702 8.017 1.00 93.81 191 PHE A CA 1
ATOM 1562 C C . PHE A 1 191 ? -23.750 -17.133 6.629 1.00 93.81 191 PHE A C 1
ATOM 1564 O O . PHE A 1 191 ? -24.435 -17.461 5.661 1.00 93.81 191 PHE A O 1
ATOM 1571 N N . LEU A 1 192 ? -22.748 -16.267 6.537 1.00 93.81 192 LEU A N 1
ATOM 1572 C CA . LEU A 1 192 ? -22.278 -15.670 5.295 1.00 93.81 192 LEU A CA 1
ATOM 1573 C C . LEU A 1 192 ? -20.955 -16.303 4.918 1.00 93.81 192 LEU A C 1
ATOM 1575 O O . LEU A 1 192 ? -20.004 -16.261 5.699 1.00 93.81 192 LEU A O 1
ATOM 1579 N N . SER A 1 193 ? -20.889 -16.887 3.726 1.00 91.94 193 SER A N 1
ATOM 1580 C CA . SER A 1 193 ? -19.686 -17.584 3.299 1.00 91.94 193 SER A CA 1
ATOM 1581 C C . SER A 1 193 ? -19.290 -17.283 1.861 1.00 91.94 193 SER A C 1
ATOM 1583 O O . SER A 1 193 ? -20.127 -16.985 1.004 1.00 91.94 193 SER A O 1
ATOM 1585 N N . ASP A 1 194 ? -17.997 -17.411 1.584 1.00 90.38 194 ASP A N 1
ATOM 1586 C CA . ASP A 1 194 ? -17.505 -17.531 0.215 1.00 90.38 194 ASP A CA 1
ATOM 1587 C C . ASP A 1 194 ? -17.763 -18.947 -0.346 1.00 90.38 194 ASP A C 1
ATOM 1589 O O . ASP A 1 194 ? -18.337 -19.827 0.309 1.00 90.38 194 ASP A O 1
ATOM 1593 N N . GLU A 1 195 ? -17.354 -19.164 -1.595 1.00 88.50 195 GLU A N 1
ATOM 1594 C CA . GLU A 1 195 ? -17.525 -20.437 -2.300 1.00 88.50 195 GLU A CA 1
ATOM 1595 C C . GLU A 1 195 ? -16.724 -21.591 -1.678 1.00 88.50 195 GLU A C 1
ATOM 1597 O O . GLU A 1 195 ? -17.160 -22.740 -1.739 1.00 88.50 195 GLU A O 1
ATOM 1602 N N . GLN A 1 196 ? -15.584 -21.300 -1.038 1.00 86.50 196 GLN A N 1
ATOM 1603 C CA . GLN A 1 196 ? -14.743 -22.321 -0.400 1.00 86.50 196 GLN A CA 1
ATOM 1604 C C . GLN A 1 196 ? -15.421 -22.911 0.842 1.00 86.50 196 GLN A C 1
ATOM 1606 O O . GLN A 1 196 ? -15.237 -24.082 1.161 1.00 86.50 196 GLN A O 1
ATOM 1611 N N . ASN A 1 197 ? -16.273 -22.125 1.498 1.00 87.31 197 ASN A N 1
ATOM 1612 C CA . ASN A 1 197 ? -16.963 -22.503 2.727 1.00 87.31 197 ASN A CA 1
ATOM 1613 C C . ASN A 1 197 ? -18.412 -22.982 2.505 1.00 87.31 197 ASN A C 1
ATOM 1615 O O . ASN A 1 197 ? -19.159 -23.189 3.465 1.00 87.31 197 ASN A O 1
ATOM 1619 N N . ARG A 1 198 ? -18.811 -23.231 1.246 1.00 86.38 198 ARG A N 1
ATOM 1620 C CA . ARG A 1 198 ? -20.163 -23.679 0.850 1.00 86.38 198 ARG A CA 1
ATOM 1621 C C . ARG A 1 198 ? -20.669 -24.901 1.624 1.00 86.38 198 ARG A C 1
ATOM 1623 O O . ARG A 1 198 ? -21.867 -25.017 1.865 1.00 86.38 198 ARG A O 1
ATOM 1630 N N . TYR A 1 199 ? -19.776 -25.804 2.020 1.00 88.38 199 TYR A N 1
ATOM 1631 C CA . TYR A 1 199 ? -20.146 -27.063 2.673 1.00 88.38 199 TYR A CA 1
ATOM 1632 C C . TYR A 1 199 ? -20.204 -26.986 4.204 1.00 88.38 199 TYR A C 1
ATOM 1634 O O . TYR A 1 199 ? -20.650 -27.943 4.831 1.00 88.38 199 TYR A O 1
ATOM 1642 N N . MET A 1 200 ? -19.805 -25.869 4.824 1.00 86.69 200 MET A N 1
ATOM 1643 C CA . MET A 1 200 ? -19.739 -25.765 6.289 1.00 86.69 200 MET A CA 1
ATOM 1644 C C . MET A 1 200 ? -21.104 -25.595 6.964 1.00 86.69 200 MET A C 1
ATOM 1646 O O . MET A 1 200 ? -21.254 -25.929 8.138 1.00 86.69 200 MET A O 1
ATOM 1650 N N . ALA A 1 201 ? -22.123 -25.134 6.236 1.00 86.06 201 ALA A N 1
ATOM 1651 C CA . ALA A 1 201 ? -23.438 -24.861 6.814 1.00 86.06 201 ALA A CA 1
ATOM 1652 C C . ALA A 1 201 ? -24.157 -26.119 7.326 1.00 86.06 201 ALA A C 1
ATOM 1654 O O . ALA A 1 201 ? -24.828 -26.072 8.356 1.00 86.06 201 ALA A O 1
ATOM 1655 N N . ASN A 1 202 ? -24.005 -27.252 6.633 1.00 86.81 202 ASN A N 1
ATOM 1656 C CA . ASN A 1 202 ? -24.677 -28.502 6.997 1.00 86.81 202 ASN A CA 1
ATOM 1657 C C . ASN A 1 202 ? -24.105 -29.125 8.287 1.00 86.81 202 ASN A C 1
ATOM 1659 O O . ASN A 1 202 ? -24.895 -29.408 9.192 1.00 86.81 202 ASN A O 1
ATOM 1663 N N . PRO A 1 203 ? -22.772 -29.283 8.440 1.00 89.75 203 PRO A N 1
ATOM 1664 C CA . PRO A 1 203 ? -22.167 -29.681 9.711 1.00 89.75 203 PRO A CA 1
ATOM 1665 C C . PRO A 1 203 ? -22.530 -28.735 10.858 1.00 89.75 203 PRO A C 1
ATOM 1667 O O . PRO A 1 203 ? -22.915 -29.196 11.931 1.00 89.75 203 PRO A O 1
ATOM 1670 N N . LEU A 1 204 ? -22.488 -27.419 10.615 1.00 87.19 204 LEU A N 1
ATOM 1671 C CA . LEU A 1 204 ? -22.827 -26.413 11.621 1.00 87.19 204 LEU A CA 1
ATOM 1672 C C . LEU A 1 204 ? -24.280 -26.562 12.098 1.00 87.19 204 LEU A C 1
ATOM 1674 O O . LEU A 1 204 ? -24.551 -26.538 13.297 1.00 87.19 204 LEU A O 1
ATOM 1678 N N . ARG A 1 205 ? -25.218 -26.771 11.167 1.00 88.44 205 ARG A N 1
ATOM 1679 C CA . ARG A 1 205 ? -26.633 -27.004 11.482 1.00 88.44 205 ARG A CA 1
ATOM 1680 C C . ARG A 1 205 ? -26.840 -28.289 12.281 1.00 88.44 205 ARG A C 1
ATOM 1682 O O . ARG A 1 205 ? -27.616 -28.273 13.232 1.00 88.44 205 ARG A O 1
ATOM 1689 N N . SER A 1 206 ? -26.133 -29.364 11.931 1.00 87.75 206 SER A N 1
ATOM 1690 C CA . SER A 1 206 ? -26.164 -30.629 12.673 1.00 87.75 206 SER A CA 1
ATOM 1691 C C . SER A 1 206 ? -25.685 -30.444 14.116 1.00 87.75 206 SER A C 1
ATOM 1693 O O . SER A 1 206 ? -26.405 -30.800 15.045 1.00 87.75 206 SER A O 1
ATOM 1695 N N . GLU A 1 207 ? -24.522 -29.829 14.335 1.00 88.94 207 GLU A N 1
ATOM 1696 C CA . GLU A 1 207 ? -23.973 -29.666 15.689 1.00 88.94 207 GLU A CA 1
ATOM 1697 C C . GLU A 1 207 ? -24.781 -28.693 16.553 1.00 88.94 207 GLU A C 1
ATOM 1699 O O . GLU A 1 207 ? -25.104 -28.995 17.702 1.00 88.94 207 GLU A O 1
ATOM 1704 N N . LEU A 1 208 ? -25.214 -27.561 15.994 1.00 86.25 208 LEU A N 1
ATOM 1705 C CA . LEU A 1 208 ? -26.037 -26.600 16.733 1.00 86.25 208 LEU A CA 1
ATOM 1706 C C . LEU A 1 208 ? -27.403 -27.176 17.121 1.00 86.25 208 LEU A C 1
ATOM 1708 O O . LEU A 1 208 ? -27.936 -26.822 18.174 1.00 86.25 208 LEU A O 1
ATOM 1712 N N . SER A 1 209 ? -27.951 -28.091 16.315 1.00 83.69 209 SER A N 1
ATOM 1713 C CA . SER A 1 209 ? -29.192 -28.794 16.653 1.00 83.69 209 SER A CA 1
ATOM 1714 C C . SER A 1 209 ? -29.037 -29.791 17.808 1.00 83.69 209 SER A C 1
ATOM 1716 O O . SER A 1 209 ? -30.010 -30.041 18.511 1.00 83.69 209 SER A O 1
ATOM 1718 N N . LYS A 1 210 ? -27.826 -30.317 18.047 1.00 85.69 210 LYS A N 1
ATOM 1719 C CA . LYS A 1 210 ? -27.532 -31.219 19.176 1.00 85.69 210 LYS A CA 1
ATOM 1720 C C . LYS A 1 210 ? -27.341 -30.464 20.489 1.00 85.69 210 LYS A C 1
ATOM 1722 O O . LYS A 1 210 ? -27.741 -30.948 21.540 1.00 85.69 210 LYS A O 1
ATOM 1727 N N . VAL A 1 211 ? -26.707 -29.292 20.430 1.00 80.25 211 VAL A N 1
ATOM 1728 C CA . VAL A 1 211 ? -26.344 -28.497 21.617 1.00 80.25 211 VAL A CA 1
ATOM 1729 C C . VAL A 1 211 ? -27.517 -27.650 22.124 1.00 80.25 211 VAL A C 1
ATOM 1731 O O . VAL A 1 211 ? -27.622 -27.369 23.317 1.00 80.25 211 VAL A O 1
ATOM 1734 N N . SER A 1 212 ? -28.416 -27.226 21.234 1.00 71.00 212 SER A N 1
ATOM 1735 C CA . SER A 1 212 ? -29.507 -26.315 21.575 1.00 71.00 212 SER A CA 1
ATOM 1736 C C . SER A 1 212 ? -30.855 -27.032 21.651 1.00 71.00 212 SER A C 1
ATOM 1738 O O . SER A 1 212 ? -31.449 -27.347 20.626 1.00 71.00 212 SER A O 1
ATOM 1740 N N . ASN A 1 213 ? -31.434 -27.134 22.855 1.00 63.25 213 ASN A N 1
ATOM 1741 C CA . ASN A 1 213 ? -32.856 -27.481 23.039 1.00 63.25 213 ASN A CA 1
ATOM 1742 C C . ASN A 1 213 ? -33.822 -26.392 22.508 1.00 63.25 213 ASN A C 1
ATOM 1744 O O . ASN A 1 213 ? -35.040 -26.529 22.616 1.00 63.25 213 ASN A O 1
ATOM 1748 N N . LYS A 1 214 ? -33.309 -25.280 21.958 1.00 68.12 214 LYS A N 1
ATOM 1749 C CA . LYS A 1 214 ? -34.102 -24.188 21.374 1.00 68.12 214 LYS A CA 1
ATOM 1750 C C . LYS A 1 214 ? -34.104 -24.276 19.847 1.00 68.12 214 LYS A C 1
ATOM 1752 O O . LYS A 1 214 ? -33.058 -24.500 19.242 1.00 68.12 214 LYS A O 1
ATOM 1757 N N . LYS A 1 215 ? -35.264 -24.006 19.229 1.00 78.31 215 LYS A N 1
ATOM 1758 C CA . LYS A 1 215 ? -35.439 -23.881 17.770 1.00 78.31 215 LYS A CA 1
ATOM 1759 C C . LYS A 1 215 ? -34.569 -22.735 17.224 1.00 78.31 215 LYS A C 1
ATOM 1761 O O . LYS A 1 215 ? -34.953 -21.569 17.312 1.00 78.31 215 LYS A O 1
ATOM 1766 N N . LEU A 1 216 ? -33.403 -23.080 16.677 1.00 85.69 216 LEU A N 1
ATOM 1767 C CA . LEU A 1 216 ? -32.506 -22.175 15.956 1.00 85.69 216 LEU A CA 1
ATOM 1768 C C . LEU A 1 216 ? -32.839 -22.199 14.461 1.00 85.69 216 LEU A C 1
ATOM 1770 O O . LEU A 1 216 ? -32.913 -23.271 13.859 1.00 85.69 216 LEU A O 1
ATOM 1774 N N . LYS A 1 217 ? -33.009 -21.026 13.846 1.00 87.50 217 LYS A N 1
ATOM 1775 C CA . LYS A 1 217 ? -33.169 -20.898 12.392 1.00 87.50 217 LYS A CA 1
ATOM 1776 C C . LYS A 1 217 ? -31.839 -20.464 11.786 1.00 87.50 217 LYS A C 1
ATOM 1778 O O . LYS A 1 217 ? -31.420 -19.330 11.981 1.00 87.50 217 LYS A O 1
ATOM 1783 N N . ILE A 1 218 ? -31.186 -21.363 11.054 1.00 89.69 218 ILE A N 1
ATOM 1784 C CA . ILE A 1 218 ? -29.933 -21.052 10.353 1.00 89.69 218 ILE A CA 1
ATOM 1785 C C . ILE A 1 218 ? -30.244 -20.724 8.898 1.00 89.69 218 ILE A C 1
ATOM 1787 O O . ILE A 1 218 ? -30.796 -21.574 8.190 1.00 89.69 218 ILE A O 1
ATOM 1791 N N . GLU A 1 219 ? -29.874 -19.523 8.473 1.00 91.31 219 GLU A N 1
ATOM 1792 C CA . GLU A 1 219 ? -29.912 -19.054 7.090 1.00 91.31 219 GLU A CA 1
ATOM 1793 C C . GLU A 1 219 ? -28.476 -18.971 6.574 1.00 91.31 219 GLU A C 1
ATOM 1795 O O . GLU A 1 219 ? -27.616 -18.368 7.208 1.00 91.31 219 GLU A O 1
ATOM 1800 N N . HIS A 1 220 ? -28.199 -19.624 5.448 1.00 93.00 220 HIS A N 1
ATOM 1801 C CA . HIS A 1 220 ? -26.872 -19.641 4.838 1.00 93.00 220 HIS A CA 1
ATOM 1802 C C . HIS A 1 220 ? -26.930 -18.936 3.492 1.00 93.00 220 HIS A C 1
ATOM 1804 O O . HIS A 1 220 ? -27.730 -19.308 2.634 1.00 93.00 220 HIS A O 1
ATOM 1810 N N . ILE A 1 221 ? -26.086 -17.923 3.319 1.00 92.50 221 ILE A N 1
ATOM 1811 C CA . ILE A 1 221 ? -25.964 -17.156 2.083 1.00 92.50 221 ILE A CA 1
ATOM 1812 C C . ILE A 1 221 ? -24.527 -17.274 1.591 1.00 92.50 221 ILE A C 1
ATOM 1814 O O . ILE A 1 221 ? -23.572 -16.955 2.301 1.00 92.50 221 ILE A O 1
ATOM 1818 N N . ILE A 1 222 ? -24.392 -17.735 0.351 1.00 92.12 222 ILE A N 1
ATOM 1819 C CA . ILE A 1 222 ? -23.104 -17.910 -0.314 1.00 92.12 222 ILE A CA 1
ATOM 1820 C C . ILE A 1 222 ? -22.935 -16.788 -1.324 1.00 92.12 222 ILE A C 1
ATOM 1822 O O . ILE A 1 222 ? -23.788 -16.597 -2.191 1.00 92.12 222 ILE A O 1
ATOM 1826 N N . LYS A 1 223 ? -21.803 -16.093 -1.252 1.00 90.81 223 LYS A N 1
ATOM 1827 C CA . LYS A 1 223 ? -21.395 -15.116 -2.260 1.00 90.81 223 LYS A CA 1
ATOM 1828 C C . LYS A 1 223 ? -20.170 -15.614 -3.018 1.00 90.81 223 LYS A C 1
ATOM 1830 O O . LYS A 1 223 ? -19.029 -15.377 -2.620 1.00 90.81 223 LYS A O 1
ATOM 1835 N N . SER A 1 224 ? -20.407 -16.312 -4.125 1.00 90.12 224 SER A N 1
ATOM 1836 C CA . SER A 1 224 ? -19.327 -16.786 -4.994 1.00 90.12 224 SER A CA 1
ATOM 1837 C C . SER A 1 224 ? -18.528 -15.616 -5.571 1.00 90.12 224 SER A C 1
ATOM 1839 O O . SER A 1 224 ? -19.097 -14.616 -5.999 1.00 90.12 224 SER A O 1
ATOM 1841 N N . GLY A 1 225 ? -17.199 -15.736 -5.558 1.00 87.44 225 GLY A N 1
ATOM 1842 C CA . GLY A 1 225 ? -16.278 -14.728 -6.099 1.00 87.44 225 GLY A CA 1
ATOM 1843 C C . GLY A 1 225 ? -16.184 -13.399 -5.335 1.00 87.44 225 GLY A C 1
ATOM 1844 O O . GLY A 1 225 ? -15.344 -12.575 -5.689 1.00 87.44 225 GLY A O 1
ATOM 1845 N N . ALA A 1 226 ? -16.987 -13.177 -4.289 1.00 87.00 226 ALA A N 1
ATOM 1846 C CA . ALA A 1 226 ? -16.926 -11.941 -3.514 1.00 87.00 226 ALA A CA 1
ATOM 1847 C C . ALA A 1 226 ? -15.648 -11.871 -2.663 1.00 87.00 226 ALA A C 1
ATOM 1849 O O . ALA A 1 226 ? -15.241 -12.864 -2.054 1.00 87.00 226 ALA A O 1
ATOM 1850 N N . GLN A 1 227 ? -15.036 -10.687 -2.625 1.00 90.44 227 GLN A N 1
ATOM 1851 C CA . GLN A 1 227 ? -14.012 -10.316 -1.646 1.00 90.44 227 GLN A CA 1
ATOM 1852 C C . GLN A 1 227 ? -14.650 -10.096 -0.270 1.00 90.44 227 GLN A C 1
ATOM 1854 O O . GLN A 1 227 ? -15.865 -9.896 -0.173 1.00 90.44 227 GLN A O 1
ATOM 1859 N N . PHE A 1 228 ? -13.843 -10.116 0.790 1.00 91.50 228 PHE A N 1
ATOM 1860 C CA . PHE A 1 228 ? -14.310 -9.948 2.165 1.00 91.50 228 PHE A CA 1
ATOM 1861 C C . PHE A 1 228 ? -15.140 -8.669 2.340 1.00 91.50 228 PHE A C 1
ATOM 1863 O O . PHE A 1 228 ? -16.217 -8.720 2.931 1.00 91.50 228 PHE A O 1
ATOM 1870 N N . SER A 1 229 ? -14.706 -7.557 1.740 1.00 90.38 229 SER A N 1
ATOM 1871 C CA . SER A 1 229 ? -15.447 -6.286 1.720 1.00 90.38 229 SER A CA 1
ATOM 1872 C C . SER A 1 229 ? -16.870 -6.452 1.177 1.00 90.38 229 SER A C 1
ATOM 1874 O O . SER A 1 229 ? -17.835 -6.121 1.857 1.00 90.38 229 SER A O 1
ATOM 1876 N N . GLY A 1 230 ? -17.021 -7.087 0.013 1.00 87.25 230 GLY A N 1
ATOM 1877 C CA . GLY A 1 230 ? -18.329 -7.332 -0.595 1.00 87.25 230 GLY A CA 1
ATOM 1878 C C . GLY A 1 230 ? -19.214 -8.313 0.187 1.00 87.25 230 GLY A C 1
ATOM 1879 O O . GLY A 1 230 ? -20.434 -8.328 -0.002 1.00 87.25 230 GLY A O 1
ATOM 1880 N N . VAL A 1 231 ? -18.640 -9.150 1.058 1.00 88.50 231 VAL A N 1
ATOM 1881 C CA . VAL A 1 231 ? -19.412 -9.977 2.002 1.00 88.50 231 VAL A CA 1
ATOM 1882 C C . VAL A 1 231 ? -19.891 -9.135 3.184 1.00 88.50 231 VAL A C 1
ATOM 1884 O O . VAL A 1 231 ? -21.062 -9.243 3.547 1.00 88.50 231 VAL A O 1
ATOM 1887 N N . ILE A 1 232 ? -19.029 -8.270 3.726 1.00 88.38 232 ILE A N 1
ATOM 1888 C CA . ILE A 1 232 ? -19.346 -7.353 4.830 1.00 88.38 232 ILE A CA 1
ATOM 1889 C C . ILE A 1 232 ? -20.435 -6.353 4.444 1.00 88.38 232 ILE A C 1
ATOM 1891 O O . ILE A 1 232 ? -21.361 -6.155 5.226 1.00 88.38 232 ILE A O 1
ATOM 1895 N N . ASP A 1 233 ? -20.399 -5.799 3.233 1.00 89.19 233 ASP A N 1
ATOM 1896 C CA . ASP A 1 233 ? -21.410 -4.834 2.782 1.00 89.19 233 ASP A CA 1
ATOM 1897 C C . ASP A 1 233 ? -22.830 -5.417 2.850 1.00 89.19 233 ASP A C 1
ATOM 1899 O O . ASP A 1 233 ? -23.775 -4.744 3.252 1.00 89.19 233 ASP A O 1
ATOM 1903 N N . SER A 1 234 ? -22.989 -6.714 2.563 1.00 88.25 234 SER A N 1
ATOM 1904 C CA . SER A 1 234 ? -24.296 -7.370 2.686 1.00 88.25 234 SER A CA 1
ATOM 1905 C C . SER A 1 234 ? -24.692 -7.748 4.100 1.00 88.25 234 SER A C 1
ATOM 1907 O O . SER A 1 234 ? -25.858 -8.056 4.316 1.00 88.25 234 SER A O 1
ATOM 1909 N N . VAL A 1 235 ? -23.780 -7.721 5.070 1.00 89.44 235 VAL A N 1
ATOM 1910 C CA . VAL A 1 235 ? -24.158 -7.901 6.475 1.00 89.44 235 VAL A CA 1
ATOM 1911 C C . VAL A 1 235 ? -25.110 -6.789 6.895 1.00 89.44 235 VAL A C 1
ATOM 1913 O O . VAL A 1 235 ? -26.091 -7.071 7.574 1.00 89.44 235 VAL A O 1
ATOM 1916 N N . ILE A 1 236 ? -24.865 -5.551 6.460 1.00 86.06 236 ILE A N 1
ATOM 1917 C CA . ILE A 1 236 ? -25.696 -4.390 6.805 1.00 86.06 236 ILE A CA 1
ATOM 1918 C C . ILE A 1 236 ? -27.134 -4.591 6.311 1.00 86.06 236 ILE A C 1
ATOM 1920 O O . ILE A 1 236 ? -28.071 -4.469 7.095 1.00 86.06 236 ILE A O 1
ATOM 1924 N N . ASP A 1 237 ? -27.312 -4.992 5.051 1.00 88.44 237 ASP A N 1
ATOM 1925 C CA . ASP A 1 237 ? -28.642 -5.219 4.472 1.00 88.44 237 ASP A CA 1
ATOM 1926 C C . ASP A 1 237 ? -29.346 -6.449 5.062 1.00 88.44 237 ASP A C 1
ATOM 1928 O O . ASP A 1 237 ? -30.548 -6.430 5.329 1.00 88.44 237 ASP A O 1
ATOM 1932 N N . LEU A 1 238 ? -28.603 -7.533 5.301 1.00 89.06 238 LEU A N 1
ATOM 1933 C CA . LEU A 1 238 ? -29.168 -8.805 5.763 1.00 89.06 238 LEU A CA 1
ATOM 1934 C C . LEU A 1 238 ? -29.446 -8.828 7.274 1.00 89.06 238 LEU A C 1
ATOM 1936 O O . LEU A 1 238 ? -30.242 -9.645 7.741 1.00 89.06 238 LEU A O 1
ATOM 1940 N N . SER A 1 239 ? -28.819 -7.931 8.037 1.00 89.06 239 SER A N 1
ATOM 1941 C CA . SER A 1 239 ? -28.967 -7.837 9.495 1.00 89.06 239 SER A CA 1
ATOM 1942 C C . SER A 1 239 ? -30.055 -6.868 9.959 1.00 89.06 239 SER A C 1
ATOM 1944 O O . SER A 1 239 ? -30.316 -6.800 11.155 1.00 89.06 239 SER A O 1
ATOM 1946 N N . GLN A 1 240 ? -30.763 -6.179 9.056 1.00 87.25 240 GLN A N 1
ATOM 1947 C CA . GLN A 1 240 ? -31.787 -5.183 9.426 1.00 87.25 240 GLN A CA 1
ATOM 1948 C C . GLN A 1 240 ? -32.886 -5.728 10.358 1.00 87.25 240 GLN A C 1
ATOM 1950 O O . GLN A 1 240 ? -33.469 -4.983 11.138 1.00 87.25 240 GLN A O 1
ATOM 1955 N N . ASN A 1 241 ? -33.149 -7.038 10.302 1.00 85.19 241 ASN A N 1
ATOM 1956 C CA . ASN A 1 241 ? -34.154 -7.725 11.119 1.00 85.19 241 ASN A CA 1
ATOM 1957 C C . ASN A 1 241 ? -33.550 -8.584 12.249 1.00 85.19 241 ASN A C 1
ATOM 1959 O O . ASN A 1 241 ? -34.218 -9.507 12.732 1.00 85.19 241 ASN A O 1
ATOM 1963 N N . PHE A 1 242 ? -32.285 -8.351 12.611 1.00 89.94 242 PHE A N 1
ATOM 1964 C CA . PHE A 1 242 ? -31.587 -9.071 13.676 1.00 89.94 242 PHE A CA 1
ATOM 1965 C C . PHE A 1 242 ? -31.750 -8.344 15.009 1.00 89.94 242 PHE A C 1
ATOM 1967 O O . PHE A 1 242 ? -31.698 -7.120 15.097 1.00 89.94 242 PHE A O 1
ATOM 1974 N N . THR A 1 243 ? -31.951 -9.123 16.063 1.00 88.00 243 THR A N 1
ATOM 1975 C CA . THR A 1 243 ? -31.996 -8.651 17.448 1.00 88.00 243 THR A CA 1
ATOM 1976 C C . THR A 1 243 ? -30.661 -8.913 18.145 1.00 88.00 243 THR A C 1
ATOM 1978 O O . THR A 1 243 ? -29.810 -9.640 17.636 1.00 88.00 243 THR A O 1
ATOM 1981 N N . SER A 1 244 ? -30.486 -8.391 19.361 1.00 84.44 244 SER A N 1
ATOM 1982 C CA . SER A 1 244 ? -29.292 -8.635 20.189 1.00 84.44 244 SER A CA 1
ATOM 1983 C C . SER A 1 244 ? -29.082 -10.103 20.591 1.00 84.44 244 SER A C 1
ATOM 1985 O O . SER A 1 244 ? -28.046 -10.445 21.156 1.00 84.44 244 SER A O 1
ATOM 1987 N N . LEU A 1 245 ? -30.060 -10.975 20.328 1.00 85.25 245 LEU A N 1
ATOM 1988 C CA . LEU A 1 245 ? -30.008 -12.408 20.624 1.00 85.25 245 LEU A CA 1
ATOM 1989 C C . LEU A 1 245 ? -29.710 -13.273 19.389 1.00 85.25 245 LEU A C 1
ATOM 1991 O O . LEU A 1 245 ? -29.607 -14.497 19.529 1.00 85.25 245 LEU A O 1
ATOM 1995 N N . ASP A 1 246 ? -29.608 -12.658 18.210 1.00 90.44 246 ASP A N 1
ATOM 1996 C CA . ASP A 1 246 ? -29.309 -13.320 16.943 1.00 90.44 246 ASP A CA 1
ATOM 1997 C C . ASP A 1 246 ? -27.809 -13.245 16.627 1.00 90.44 246 ASP A C 1
ATOM 1999 O O . ASP A 1 246 ? -27.093 -12.371 17.115 1.00 90.44 246 ASP A O 1
ATOM 2003 N N . PHE A 1 247 ? -27.317 -14.176 15.809 1.00 92.31 247 PHE A N 1
ATOM 2004 C CA . PHE A 1 247 ? -25.885 -14.304 15.526 1.00 92.31 247 PHE A CA 1
ATOM 2005 C C . PHE A 1 247 ? -25.590 -14.204 14.037 1.00 92.31 247 PHE A C 1
ATOM 2007 O O . PHE A 1 247 ? -26.309 -14.758 13.205 1.00 92.31 247 PHE A O 1
ATOM 2014 N N . ILE A 1 248 ? -24.480 -13.552 13.706 1.00 93.69 248 ILE A N 1
ATOM 2015 C CA . ILE A 1 248 ? -23.961 -13.474 12.343 1.00 93.69 248 ILE A CA 1
ATOM 2016 C C . ILE A 1 248 ? -22.575 -14.111 12.350 1.00 93.69 248 ILE A C 1
ATOM 2018 O O . ILE A 1 248 ? -21.705 -13.719 13.123 1.00 93.69 248 ILE A O 1
ATOM 2022 N N . ILE A 1 249 ? -22.385 -15.118 11.506 1.00 93.56 249 ILE A N 1
ATOM 2023 C CA . ILE A 1 249 ? -21.125 -15.837 11.337 1.00 93.56 249 ILE A CA 1
ATOM 2024 C C . ILE A 1 249 ? -20.630 -15.545 9.926 1.00 93.56 249 ILE A C 1
ATOM 2026 O O . ILE A 1 249 ? -21.360 -15.754 8.958 1.00 93.56 249 ILE A O 1
ATOM 2030 N N . ILE A 1 250 ? -19.391 -15.076 9.806 1.00 93.81 250 ILE A N 1
ATOM 2031 C CA . ILE A 1 250 ? -18.791 -14.689 8.528 1.00 93.81 250 ILE A CA 1
ATOM 2032 C C . ILE A 1 250 ? -17.573 -15.577 8.276 1.00 93.81 250 ILE A C 1
ATOM 2034 O O . ILE A 1 250 ? -16.628 -15.574 9.058 1.00 93.81 250 ILE A O 1
ATOM 2038 N N . ALA A 1 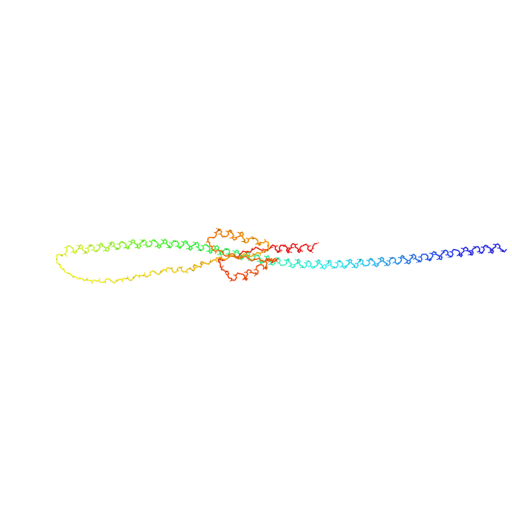251 ? -17.603 -16.330 7.178 1.00 91.94 251 ALA A N 1
ATOM 2039 C CA . ALA A 1 251 ? -16.507 -17.162 6.690 1.00 91.94 251 ALA A CA 1
ATOM 2040 C C . ALA A 1 251 ? -16.164 -16.764 5.246 1.00 91.94 251 ALA A C 1
ATOM 2042 O O . ALA A 1 251 ? -16.603 -17.385 4.275 1.00 91.94 251 ALA A O 1
ATOM 2043 N N . ALA A 1 252 ? -15.407 -15.679 5.111 1.00 90.06 252 ALA A N 1
ATOM 2044 C CA . ALA A 1 252 ? -14.975 -15.119 3.836 1.00 90.06 252 ALA A CA 1
ATOM 2045 C C . ALA A 1 252 ? -13.520 -14.637 3.933 1.00 90.06 252 ALA A C 1
ATOM 2047 O O . ALA A 1 252 ? -13.006 -14.437 5.031 1.00 90.06 252 ALA A O 1
ATOM 2048 N N . GLY A 1 253 ? -12.862 -14.458 2.787 1.00 90.12 253 GLY A N 1
ATOM 2049 C CA . GLY A 1 253 ? -11.462 -14.017 2.706 1.00 90.12 253 GLY A CA 1
ATOM 2050 C C . GLY A 1 253 ? -10.600 -14.853 1.757 1.00 90.12 253 GLY A C 1
ATOM 2051 O O . GLY A 1 253 ? -9.524 -14.424 1.342 1.00 90.12 253 GLY A O 1
ATOM 2052 N N . SER A 1 254 ? -11.070 -16.036 1.347 1.00 89.56 254 SER A N 1
ATOM 2053 C CA . SER A 1 254 ? -10.295 -16.922 0.464 1.00 89.56 254 SER A CA 1
ATOM 2054 C C . SER A 1 254 ? -10.060 -16.297 -0.916 1.00 89.56 254 SER A C 1
ATOM 2056 O O . SER A 1 254 ? -9.039 -16.542 -1.562 1.00 89.56 254 SER A O 1
ATOM 2058 N N . ASN A 1 255 ? -11.012 -15.484 -1.381 1.00 89.00 255 ASN A N 1
ATOM 2059 C CA . ASN A 1 255 ? -10.919 -14.790 -2.662 1.00 89.00 255 ASN A CA 1
ATOM 2060 C C . ASN A 1 255 ? -9.933 -13.618 -2.613 1.00 89.00 255 ASN A C 1
ATOM 2062 O O . ASN A 1 255 ? -9.226 -13.401 -3.593 1.00 89.00 255 ASN A O 1
ATOM 2066 N N . ASP A 1 256 ? -9.829 -12.910 -1.488 1.00 91.38 256 ASP A N 1
ATOM 2067 C CA . ASP A 1 256 ? -8.876 -11.813 -1.283 1.00 91.38 256 ASP A CA 1
ATOM 2068 C C . ASP A 1 256 ? -7.430 -12.313 -1.421 1.00 91.38 256 ASP A C 1
ATOM 2070 O O . ASP A 1 256 ? -6.628 -11.731 -2.154 1.00 91.38 256 ASP A O 1
ATOM 2074 N N . VAL A 1 257 ? -7.132 -13.473 -0.824 1.00 89.31 257 VAL A N 1
ATOM 2075 C CA . VAL A 1 257 ? -5.823 -14.136 -0.945 1.00 89.31 257 VAL A CA 1
ATOM 2076 C C . VAL A 1 257 ? -5.550 -14.569 -2.389 1.00 89.31 257 VAL A C 1
ATOM 2078 O O . VAL A 1 257 ? -4.476 -14.299 -2.931 1.00 89.31 257 VAL A O 1
ATOM 2081 N N . LYS A 1 258 ? -6.527 -15.194 -3.064 1.00 87.19 258 LYS A N 1
ATOM 2082 C CA . LYS A 1 258 ? -6.385 -15.583 -4.482 1.00 87.19 258 LYS A CA 1
ATOM 2083 C C . LYS A 1 258 ? -6.119 -14.379 -5.386 1.00 87.19 258 LYS A C 1
ATOM 2085 O O . LYS A 1 258 ? -5.300 -14.481 -6.302 1.00 87.19 258 LYS A O 1
ATOM 2090 N N . TRP A 1 259 ? -6.777 -13.251 -5.134 1.00 86.00 259 TRP A N 1
ATOM 2091 C CA . TRP A 1 259 ? -6.574 -12.009 -5.879 1.00 86.00 259 TRP A CA 1
ATOM 2092 C C . TRP A 1 259 ? -5.170 -11.435 -5.678 1.00 86.00 259 TRP A C 1
ATOM 2094 O O . TRP A 1 259 ? -4.517 -11.070 -6.661 1.00 86.00 259 TRP A O 1
ATOM 2104 N N . GLN A 1 260 ? -4.665 -11.424 -4.443 1.00 85.75 260 GLN A N 1
ATOM 2105 C CA . GLN A 1 260 ? -3.296 -10.984 -4.154 1.00 85.75 260 GLN A CA 1
ATOM 2106 C C . GLN A 1 260 ? -2.254 -11.875 -4.845 1.00 85.75 260 GLN A C 1
ATOM 2108 O O . GLN A 1 260 ? -1.370 -11.367 -5.537 1.00 85.75 260 GLN A O 1
ATOM 2113 N N . CYS A 1 261 ? -2.396 -13.201 -4.762 1.00 82.94 261 CYS A N 1
ATOM 2114 C CA . CYS A 1 261 ? -1.477 -14.132 -5.424 1.00 82.94 261 CYS A CA 1
ATOM 2115 C C . CYS A 1 261 ? -1.516 -14.030 -6.959 1.00 82.94 261 CYS A C 1
ATOM 2117 O O . CYS A 1 261 ? -0.482 -14.148 -7.616 1.00 82.94 261 CYS A O 1
ATOM 2119 N N . SER A 1 262 ? -2.696 -13.804 -7.543 1.00 78.25 262 SER A N 1
ATOM 2120 C CA . SER A 1 262 ? -2.853 -13.665 -9.000 1.00 78.25 262 SER A CA 1
ATOM 2121 C C . SER A 1 262 ? -2.246 -12.363 -9.525 1.00 78.25 262 SER A C 1
ATOM 2123 O O . SER A 1 262 ? -1.712 -12.334 -10.631 1.00 78.25 262 SER A O 1
ATOM 2125 N N . SER A 1 263 ? -2.288 -11.301 -8.719 1.00 73.19 263 SER A N 1
ATOM 2126 C CA . SER A 1 263 ? -1.669 -10.012 -9.044 1.00 73.19 263 SER A CA 1
ATOM 2127 C C . SER A 1 263 ? -0.141 -10.095 -8.994 1.00 73.19 263 SER A C 1
ATOM 2129 O O . SER A 1 263 ? 0.535 -9.536 -9.851 1.00 73.19 263 SER A O 1
ATOM 2131 N N . TYR A 1 264 ? 0.407 -10.877 -8.058 1.00 69.12 264 TYR A N 1
ATOM 2132 C CA . TYR A 1 264 ? 1.851 -11.094 -7.940 1.00 69.12 264 TYR A CA 1
ATOM 2133 C C . TYR A 1 264 ? 2.445 -11.843 -9.146 1.00 69.12 264 TYR A C 1
ATOM 2135 O O . TYR A 1 264 ? 3.543 -11.535 -9.592 1.00 69.12 264 TYR A O 1
ATOM 2143 N N . LYS A 1 265 ? 1.699 -12.797 -9.722 1.00 66.06 265 LYS A N 1
ATOM 2144 C CA . LYS A 1 265 ? 2.131 -13.574 -10.899 1.00 66.06 265 LYS A CA 1
ATOM 2145 C C . LYS A 1 265 ? 2.056 -12.828 -12.233 1.00 66.06 265 LYS A C 1
ATOM 2147 O O . LYS A 1 265 ? 2.571 -13.339 -13.214 1.00 66.06 265 LYS A O 1
ATOM 2152 N N . ARG A 1 266 ? 1.369 -11.683 -12.305 1.00 60.19 266 ARG A N 1
ATOM 2153 C CA . ARG A 1 266 ? 1.311 -10.862 -13.530 1.00 60.19 266 ARG A CA 1
ATOM 2154 C C . ARG A 1 266 ? 2.414 -9.806 -13.599 1.00 60.19 266 ARG A C 1
ATOM 2156 O O . ARG A 1 266 ? 2.618 -9.239 -14.665 1.00 60.19 266 ARG A O 1
ATOM 2163 N N . ASN A 1 267 ? 3.084 -9.545 -12.479 1.00 54.53 267 ASN A N 1
ATOM 2164 C CA . ASN A 1 267 ? 4.110 -8.510 -12.355 1.00 54.53 267 ASN A CA 1
ATOM 2165 C C . ASN A 1 267 ? 5.545 -9.071 -12.312 1.00 54.53 267 ASN A C 1
ATOM 2167 O O . ASN A 1 267 ? 6.482 -8.284 -12.213 1.00 54.53 267 ASN A O 1
ATOM 2171 N N . ASN A 1 268 ? 5.698 -10.396 -12.399 1.00 49.88 268 ASN A N 1
ATOM 2172 C CA . ASN A 1 268 ? 6.959 -11.118 -12.592 1.00 49.88 268 ASN A CA 1
ATOM 2173 C C . ASN A 1 268 ? 6.876 -11.903 -13.900 1.00 49.88 268 ASN A C 1
ATOM 2175 O O . ASN A 1 268 ? 7.921 -12.032 -14.568 1.00 49.88 268 ASN A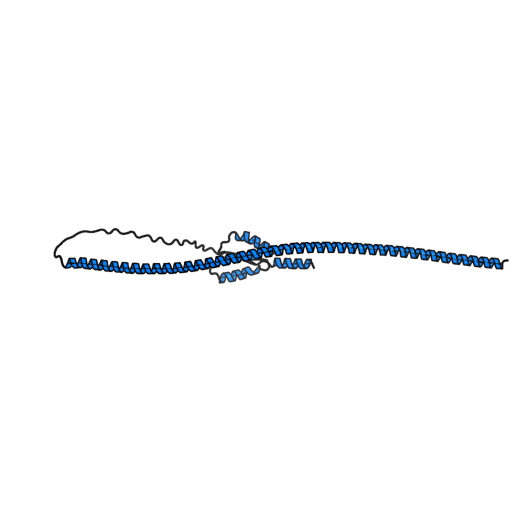 O 1
#